Protein AF-K0S202-F1 (afdb_monomer)

Nearest PDB structures (foldseek):
  2a75-assembly1_A  TM=6.094E-01  e=2.751E-05  Trypanosoma rangeli
  1s0j-assembly1_A  TM=5.724E-01  e=2.078E-05  Trypanosoma cruzi
  2ags-assembly1_A  TM=6.234E-01  e=8.937E-05  Trypanosoma rangeli
  2q1f-assembly2_B  TM=4.056E-01  e=9.936E-02  Bacteroides thetaiotaomicron
  1o91-assembly1_C  TM=3.888E-01  e=1.244E-01  Mus musculus

Structure (mmCIF, N/CA/C/O backbone):
data_AF-K0S202-F1
#
_entry.id   AF-K0S202-F1
#
loop_
_atom_site.group_PDB
_atom_site.id
_atom_site.type_symbol
_atom_site.label_atom_id
_atom_site.label_alt_id
_atom_site.label_comp_id
_atom_site.label_asym_id
_atom_site.label_entity_id
_atom_site.label_seq_id
_atom_site.pdbx_PDB_ins_code
_atom_site.Cartn_x
_atom_site.Cartn_y
_atom_site.Cartn_z
_atom_site.occupancy
_atom_site.B_iso_or_equiv
_atom_site.auth_seq_id
_atom_site.auth_comp_id
_atom_site.auth_asym_id
_atom_site.auth_atom_id
_atom_site.pdbx_PDB_model_num
ATOM 1 N N . MET A 1 1 ? -16.024 3.178 17.375 1.00 80.62 1 MET A N 1
ATOM 2 C CA . MET A 1 1 ? -16.346 1.875 16.745 1.00 80.62 1 MET A CA 1
ATOM 3 C C . MET A 1 1 ? -17.267 2.085 15.534 1.00 80.62 1 MET A C 1
ATOM 5 O O . MET A 1 1 ? -17.733 3.195 15.341 1.00 80.62 1 MET A O 1
ATOM 9 N N . CYS A 1 2 ? -17.540 1.068 14.715 1.00 82.62 2 CYS A N 1
ATOM 10 C CA . CYS A 1 2 ? -18.736 0.980 13.866 1.00 82.62 2 CYS A CA 1
ATOM 11 C C . CYS A 1 2 ? -19.352 -0.416 13.989 1.00 82.62 2 CYS A C 1
ATOM 13 O O . CYS A 1 2 ? -18.610 -1.391 14.074 1.00 82.62 2 CYS A O 1
ATOM 15 N N . GLY A 1 3 ? -20.675 -0.532 13.922 1.00 85.38 3 GLY A N 1
ATOM 16 C CA . GLY A 1 3 ? -21.395 -1.805 13.970 1.00 85.38 3 GLY A CA 1
ATOM 17 C C . GLY A 1 3 ? -22.750 -1.723 13.271 1.00 85.38 3 GLY A C 1
ATOM 18 O O . GLY A 1 3 ? -23.323 -0.642 13.125 1.00 85.38 3 GLY A O 1
ATOM 19 N N . THR A 1 4 ? -23.269 -2.864 12.825 1.00 79.81 4 THR A N 1
ATOM 20 C CA . THR A 1 4 ? -24.602 -2.976 12.220 1.00 79.81 4 THR A CA 1
ATOM 21 C C . THR A 1 4 ? -25.351 -4.186 12.766 1.00 79.81 4 THR A C 1
ATOM 23 O O . THR A 1 4 ? -24.747 -5.124 13.280 1.00 79.81 4 THR A O 1
ATOM 26 N N . ASN A 1 5 ? -26.676 -4.162 12.648 1.00 73.44 5 ASN A N 1
ATOM 27 C CA . ASN A 1 5 ? -27.553 -5.308 12.889 1.00 73.44 5 ASN A CA 1
ATOM 28 C C . ASN A 1 5 ? -28.143 -5.905 11.601 1.00 73.44 5 ASN A C 1
ATOM 30 O O . ASN A 1 5 ? -28.965 -6.817 11.662 1.00 73.44 5 ASN A O 1
ATOM 34 N N . ALA A 1 6 ? -27.769 -5.377 10.434 1.00 77.44 6 ALA A N 1
ATOM 35 C CA . ALA A 1 6 ? -28.394 -5.702 9.158 1.00 77.44 6 ALA A CA 1
ATOM 36 C C . ALA A 1 6 ? -27.838 -6.996 8.527 1.00 77.44 6 ALA A C 1
ATOM 38 O O . ALA A 1 6 ? -27.426 -6.998 7.370 1.00 77.44 6 ALA A O 1
ATOM 39 N N . GLY A 1 7 ? -27.809 -8.090 9.298 1.00 68.56 7 GLY A N 1
ATOM 40 C CA . GLY A 1 7 ? -27.344 -9.406 8.835 1.00 68.56 7 GLY A CA 1
ATOM 41 C C . GLY A 1 7 ? -25.852 -9.454 8.490 1.00 68.56 7 GLY A C 1
ATOM 42 O O . GLY A 1 7 ? -25.462 -10.113 7.528 1.00 68.56 7 GLY A O 1
ATOM 43 N N . SER A 1 8 ? -25.028 -8.711 9.230 1.00 73.44 8 SER A N 1
ATOM 44 C CA . SER A 1 8 ? -23.580 -8.669 9.049 1.00 73.44 8 SER A CA 1
ATOM 45 C C . SER A 1 8 ? -22.881 -8.650 10.401 1.00 73.44 8 SER A C 1
ATOM 47 O O . SER A 1 8 ? -23.142 -7.784 11.236 1.00 73.44 8 SER A O 1
ATOM 49 N N . GLN A 1 9 ? -21.910 -9.549 10.560 1.00 78.06 9 GLN A N 1
ATOM 50 C CA . GLN A 1 9 ? -21.017 -9.603 11.717 1.00 78.06 9 GLN A CA 1
ATOM 51 C C . GLN A 1 9 ? -19.959 -8.484 11.705 1.00 78.06 9 GLN A C 1
ATOM 53 O O . GLN A 1 9 ? -19.091 -8.445 12.574 1.00 78.06 9 GLN A O 1
ATOM 58 N N . LEU A 1 10 ? -19.974 -7.574 10.721 1.00 77.56 10 LEU A N 1
ATOM 59 C CA . LEU A 1 10 ? -18.964 -6.528 10.594 1.00 77.56 10 LEU A CA 1
ATOM 60 C C . LEU A 1 10 ? -19.066 -5.513 11.743 1.00 77.56 10 LEU A C 1
ATOM 62 O O . LEU A 1 10 ? -19.970 -4.679 11.793 1.00 77.56 10 LEU A O 1
ATOM 66 N N . LYS A 1 11 ? -18.077 -5.548 12.638 1.00 84.44 11 LYS A N 1
ATOM 67 C CA . LYS A 1 11 ? -17.847 -4.543 13.683 1.00 84.44 11 LYS A CA 1
ATOM 68 C C . LYS A 1 11 ? -16.440 -3.983 13.481 1.00 84.44 11 LYS A C 1
ATOM 70 O O . LYS A 1 11 ? -15.480 -4.746 13.546 1.00 84.44 11 LYS A O 1
ATOM 75 N N . LEU A 1 12 ? -16.306 -2.690 13.182 1.00 77.88 12 LEU A N 1
ATOM 76 C CA . LEU A 1 12 ? -15.022 -2.043 12.889 1.00 77.88 12 LEU A CA 1
ATOM 77 C C . LEU A 1 12 ? -14.504 -1.268 14.104 1.00 77.88 12 LEU A C 1
ATOM 79 O O . LEU A 1 12 ? -15.156 -0.344 14.594 1.00 77.88 12 LEU A O 1
ATOM 83 N N . VAL A 1 13 ? -13.288 -1.579 14.541 1.00 79.50 13 VAL A N 1
ATOM 84 C CA . VAL A 1 13 ? -12.541 -0.784 15.524 1.00 79.50 13 VAL A CA 1
ATOM 85 C C . VAL A 1 13 ? -11.332 -0.200 14.810 1.00 79.50 13 VAL A C 1
ATOM 87 O O . VAL A 1 13 ? -10.496 -0.940 14.298 1.00 79.50 13 VAL A O 1
ATOM 90 N N . ASN A 1 14 ? -11.261 1.130 14.733 1.00 75.56 14 ASN A N 1
ATOM 91 C CA . ASN A 1 14 ? -10.172 1.874 14.088 1.00 75.56 14 ASN A CA 1
ATOM 92 C C . ASN A 1 14 ? -9.861 1.410 12.646 1.00 75.56 14 ASN A C 1
ATOM 94 O O . ASN A 1 14 ? -8.703 1.35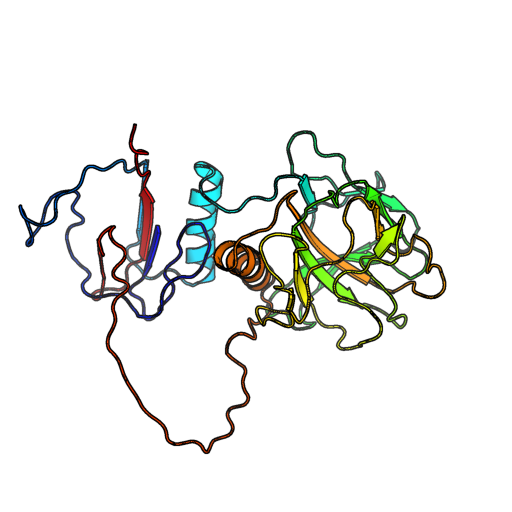2 12.235 1.00 75.56 14 ASN A O 1
ATOM 98 N N . GLY A 1 15 ? -10.912 1.080 11.883 1.00 73.19 15 GLY A N 1
ATOM 99 C CA . GLY A 1 15 ? -10.837 0.580 10.504 1.00 73.19 15 GLY A CA 1
ATOM 100 C C . GLY A 1 15 ? -10.639 -0.936 10.361 1.00 73.19 15 GLY A C 1
ATOM 101 O O . GLY A 1 15 ? -10.632 -1.425 9.238 1.00 73.19 15 GLY A O 1
ATOM 102 N N . VAL A 1 16 ? -10.501 -1.681 11.464 1.00 68.94 16 VAL A N 1
ATOM 103 C CA . VAL A 1 16 ? -10.218 -3.128 11.473 1.00 68.94 16 VAL A CA 1
ATOM 104 C C . VAL A 1 16 ? -11.458 -3.924 11.863 1.00 68.94 16 VAL A C 1
ATOM 106 O O . VAL A 1 16 ? -12.064 -3.625 12.893 1.00 68.94 16 VAL A O 1
ATOM 109 N N . SER A 1 17 ? -11.805 -4.971 11.108 1.00 80.94 17 SER A N 1
ATOM 110 C CA . SER A 1 17 ? -12.877 -5.888 11.513 1.00 80.94 17 SER A CA 1
ATOM 111 C C . SER A 1 17 ? -12.523 -6.670 12.787 1.00 80.94 17 SER A C 1
ATOM 113 O O . SER A 1 17 ? -11.452 -7.272 12.903 1.00 80.94 17 SER A O 1
ATOM 115 N N . LYS A 1 18 ? -13.439 -6.637 13.760 1.00 78.00 18 LYS A N 1
ATOM 116 C CA . LYS A 1 18 ? -13.364 -7.299 15.074 1.00 78.00 18 LYS A CA 1
ATOM 117 C C . LYS A 1 18 ? -14.592 -8.145 15.404 1.00 78.00 18 LYS A C 1
ATOM 119 O O . LYS A 1 18 ? -14.582 -8.837 16.416 1.00 78.00 18 LYS A O 1
ATOM 124 N N . GLY A 1 19 ? -15.649 -8.070 14.601 1.00 74.56 19 GLY A N 1
ATOM 125 C CA . GLY A 1 19 ? -16.893 -8.767 14.899 1.00 74.56 19 GLY A CA 1
ATOM 126 C C . GLY A 1 19 ? -16.856 -10.242 14.507 1.00 74.56 19 GLY A C 1
ATOM 127 O O . GLY A 1 19 ? -16.406 -10.602 13.422 1.00 74.56 19 GLY A O 1
ATOM 128 N N . THR A 1 20 ? -17.331 -11.078 15.425 1.00 75.62 20 THR A N 1
ATOM 129 C CA . THR A 1 20 ? -17.474 -12.541 15.304 1.00 75.62 20 THR A CA 1
ATOM 130 C C . THR A 1 20 ? -18.938 -12.992 15.358 1.00 75.62 20 THR A C 1
ATOM 132 O O . THR A 1 20 ? -19.235 -14.177 15.256 1.00 75.62 20 THR A O 1
ATOM 135 N N . GLU A 1 21 ? -19.844 -12.037 15.565 1.00 69.06 21 GLU A N 1
ATOM 136 C CA . GLU A 1 21 ? -21.274 -12.203 15.816 1.00 69.06 21 GLU A CA 1
ATOM 137 C C . GLU A 1 21 ? -22.010 -10.967 15.282 1.00 69.06 21 GLU A C 1
ATOM 139 O O . GLU A 1 21 ? -21.414 -9.885 15.193 1.00 69.06 21 GLU A O 1
ATOM 144 N N . ASP A 1 22 ? -23.305 -11.105 14.994 1.00 70.44 22 ASP A N 1
ATOM 145 C CA . ASP A 1 22 ? -24.203 -9.997 14.637 1.00 70.44 22 ASP A CA 1
ATOM 146 C C . ASP A 1 22 ? -24.439 -9.045 15.844 1.00 70.44 22 ASP A C 1
ATOM 148 O O . ASP A 1 22 ? -23.777 -9.138 16.883 1.00 70.44 22 ASP A O 1
ATOM 152 N N . GLY A 1 23 ? -25.366 -8.087 15.746 1.00 66.75 23 GLY A N 1
ATOM 153 C CA . GLY A 1 23 ? -25.861 -7.336 16.920 1.00 66.75 23 GLY A CA 1
ATOM 154 C C . GLY A 1 23 ? -27.012 -8.043 17.702 1.00 66.75 23 GLY A C 1
ATOM 155 O O . GLY A 1 23 ? -27.486 -9.086 17.270 1.00 66.75 23 GLY A O 1
ATOM 156 N N . GLY A 1 24 ? -27.482 -7.449 18.828 1.00 64.94 24 GLY A N 1
ATOM 157 C CA . GLY A 1 24 ? -28.507 -7.906 19.813 1.00 64.94 24 GLY A CA 1
ATOM 158 C C . GLY A 1 24 ? -29.930 -7.252 19.860 1.00 64.94 24 GLY A C 1
ATOM 159 O O . GLY A 1 24 ? -30.879 -7.962 19.566 1.00 64.94 24 GLY A O 1
ATOM 160 N N . GLN A 1 25 ? -30.162 -5.963 20.226 1.00 71.06 25 GLN A N 1
ATOM 161 C CA . GLN A 1 25 ? -31.495 -5.276 20.133 1.00 71.06 25 GLN A CA 1
ATOM 162 C C . GLN A 1 25 ? -31.475 -3.786 19.647 1.00 71.06 25 GLN A C 1
ATOM 164 O O . GLN A 1 25 ? -30.770 -2.947 20.192 1.00 71.06 25 GLN A O 1
ATOM 169 N N . GLY A 1 26 ? -32.235 -3.455 18.586 1.00 66.50 26 GLY A N 1
ATOM 170 C CA . GLY A 1 26 ? -32.338 -2.152 17.895 1.00 66.50 26 GLY A CA 1
ATOM 171 C C . GLY A 1 26 ? -33.768 -1.581 17.911 1.00 66.50 26 GLY A C 1
ATOM 172 O O . GLY A 1 26 ? -34.689 -2.241 18.384 1.00 66.50 26 GLY A O 1
ATOM 173 N N . GLY A 1 27 ? -33.973 -0.347 17.428 1.00 70.19 27 GLY A N 1
ATOM 174 C CA . GLY A 1 27 ? -35.206 0.409 17.730 1.00 70.19 27 GLY A CA 1
ATOM 175 C C . GLY A 1 27 ? -35.254 0.899 19.187 1.00 70.19 27 GLY A C 1
ATOM 176 O O . GLY A 1 27 ? -36.323 1.043 19.774 1.00 70.19 27 GLY A O 1
ATOM 177 N N . VAL A 1 28 ? -34.072 1.109 19.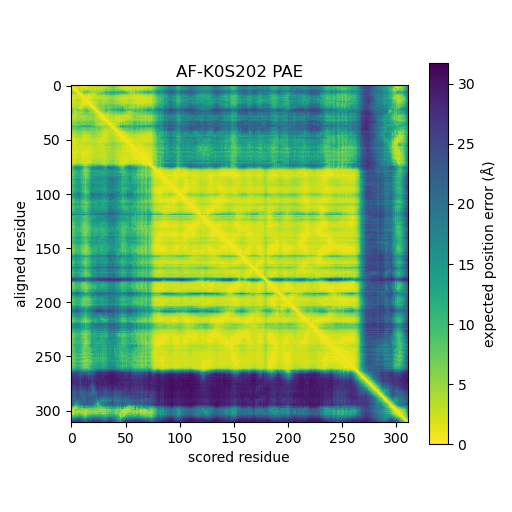771 1.00 73.00 28 VAL A N 1
ATOM 178 C CA . VAL A 1 28 ? -33.833 1.493 21.166 1.00 73.00 28 VAL A CA 1
ATOM 179 C C . VAL A 1 28 ? -33.315 2.929 21.248 1.00 73.00 28 VAL A C 1
ATOM 181 O O . VAL A 1 28 ? -32.770 3.461 20.281 1.00 73.00 28 VAL A O 1
ATOM 184 N N . THR A 1 29 ? -33.448 3.558 22.414 1.00 79.56 29 THR A N 1
ATOM 185 C CA . THR A 1 29 ? -32.804 4.848 22.695 1.00 79.56 29 THR A CA 1
ATOM 186 C C . THR A 1 29 ? -31.311 4.641 22.943 1.00 79.56 29 THR A C 1
ATOM 188 O O . THR A 1 29 ? -30.942 3.832 23.794 1.00 79.56 29 THR A O 1
ATOM 191 N N . LEU A 1 30 ? -30.460 5.397 22.245 1.00 80.31 30 LEU A N 1
ATOM 192 C CA . LEU A 1 30 ? -29.033 5.489 22.559 1.00 80.31 30 LEU A CA 1
ATOM 193 C C . LEU A 1 30 ? -28.844 6.261 23.874 1.00 80.31 30 LEU A C 1
ATOM 195 O O . LEU A 1 30 ? -29.355 7.373 24.018 1.00 80.31 30 LEU A O 1
ATOM 199 N N . TRP A 1 31 ? -28.090 5.689 24.810 1.00 79.62 31 TRP A N 1
ATOM 200 C CA . TRP A 1 31 ? -27.772 6.296 26.103 1.00 79.62 31 TRP A CA 1
ATOM 201 C C . TRP A 1 31 ? -26.265 6.314 26.328 1.00 79.62 31 TRP A C 1
ATOM 203 O O . TRP A 1 31 ? -25.580 5.380 25.943 1.00 79.62 31 TRP A O 1
ATOM 213 N N . VAL A 1 32 ? -25.771 7.325 27.041 1.00 80.06 32 VAL A N 1
ATOM 214 C CA . VAL A 1 32 ? -24.434 7.315 27.653 1.00 80.06 32 VAL A CA 1
ATOM 215 C C . VAL A 1 32 ? -24.642 7.438 29.162 1.00 80.06 32 VAL A C 1
ATOM 217 O O . VAL A 1 32 ? -25.386 8.318 29.599 1.00 80.06 32 VAL A O 1
ATOM 220 N N . ASN A 1 33 ? -24.071 6.526 29.960 1.00 79.06 33 ASN A N 1
ATOM 221 C CA . ASN A 1 33 ? -24.319 6.411 31.412 1.00 79.06 33 ASN A CA 1
ATOM 222 C C . ASN A 1 33 ? -25.816 6.364 31.823 1.00 79.06 33 ASN A C 1
ATOM 224 O O . ASN A 1 33 ? -26.203 6.821 32.907 1.00 79.06 33 ASN A O 1
ATOM 228 N N . GLY A 1 34 ? -26.661 5.790 30.958 1.00 79.62 34 GLY A N 1
ATOM 229 C CA . GLY A 1 34 ? -28.111 5.646 31.129 1.00 79.62 34 GLY A CA 1
ATOM 230 C C . GLY A 1 34 ? -28.615 4.249 30.741 1.00 79.62 34 GLY A C 1
ATOM 231 O O . GLY A 1 34 ? -27.839 3.401 30.316 1.00 79.62 34 GLY A O 1
ATOM 232 N N . GLY A 1 35 ? -29.922 4.009 30.864 1.00 82.62 35 GLY A N 1
ATOM 233 C CA . GLY A 1 35 ? -30.555 2.743 30.466 1.00 82.62 35 GLY A CA 1
ATOM 234 C C . GLY A 1 35 ? -30.757 1.724 31.597 1.00 82.62 35 GLY A C 1
ATOM 235 O O . GLY A 1 35 ? -30.608 2.033 32.779 1.00 82.62 35 GLY A O 1
ATOM 236 N N . ASN A 1 36 ? -31.149 0.503 31.218 1.00 80.88 36 ASN A N 1
ATOM 237 C CA . ASN A 1 36 ? -31.734 -0.503 32.122 1.00 80.88 36 ASN A CA 1
ATOM 238 C C . ASN A 1 36 ? -30.758 -1.111 33.143 1.00 80.88 36 ASN A C 1
ATOM 240 O O . ASN A 1 36 ? -31.200 -1.679 34.136 1.00 80.88 36 ASN A O 1
ATOM 244 N N . HIS A 1 37 ? -29.453 -0.986 32.908 1.00 79.62 37 HIS A N 1
ATOM 245 C CA . HIS A 1 37 ? -28.397 -1.584 33.730 1.00 79.62 37 HIS A CA 1
ATOM 246 C C . HIS A 1 37 ? -27.792 -0.596 34.746 1.00 79.62 37 HIS A C 1
ATOM 248 O O . HIS A 1 37 ? -26.821 -0.879 35.453 1.00 79.62 37 HIS A O 1
ATOM 254 N N . MET A 1 38 ? -28.376 0.599 34.845 1.00 78.69 38 MET A N 1
ATOM 255 C CA . MET A 1 38 ? -27.928 1.634 35.767 1.00 78.69 38 MET A CA 1
ATOM 256 C C . MET A 1 38 ? -28.369 1.343 37.211 1.00 78.69 38 MET A C 1
ATOM 258 O O . MET A 1 38 ? -29.496 0.899 37.431 1.00 78.69 38 MET A O 1
ATOM 262 N N . PRO A 1 39 ? -27.530 1.647 38.221 1.00 79.06 39 PRO A N 1
ATOM 263 C CA . PRO A 1 39 ? -26.257 2.370 38.128 1.00 79.06 39 PRO A CA 1
ATOM 264 C C . PRO A 1 39 ? -25.011 1.477 37.946 1.00 79.06 39 PRO A C 1
ATOM 266 O O . PRO A 1 39 ? -23.906 2.001 38.045 1.00 79.06 39 PRO A O 1
ATOM 269 N N . GLY A 1 40 ? -25.163 0.163 37.737 1.00 82.38 40 GLY A N 1
ATOM 270 C CA . GLY A 1 40 ? -24.059 -0.805 37.807 1.00 82.38 40 GLY A CA 1
ATOM 271 C C . GLY A 1 40 ? -23.012 -0.698 36.693 1.00 82.38 40 GLY A C 1
ATOM 272 O O . GLY A 1 40 ? -21.855 -1.031 36.925 1.00 82.38 40 GLY A O 1
ATOM 273 N N . GLU A 1 41 ? -23.400 -0.201 35.518 1.00 80.62 41 GLU A N 1
ATOM 274 C CA . GLU A 1 41 ? -22.571 -0.185 34.299 1.00 80.62 41 GLU A CA 1
ATOM 275 C C . GLU A 1 41 ? -22.168 1.244 33.874 1.00 80.62 41 GLU A C 1
ATOM 277 O O . GLU A 1 41 ? -22.210 1.600 32.700 1.00 80.62 41 GLU A O 1
ATOM 282 N N . ARG A 1 42 ? -21.820 2.110 34.836 1.00 79.06 42 ARG A N 1
ATOM 283 C CA . ARG A 1 42 ? -21.310 3.465 34.546 1.00 79.06 42 ARG A CA 1
ATOM 284 C C . ARG A 1 42 ? -19.803 3.475 34.318 1.00 79.06 42 ARG A C 1
ATOM 286 O O . ARG A 1 42 ? -19.068 2.815 35.048 1.00 79.06 42 ARG A O 1
ATOM 293 N N . SER A 1 43 ? -19.353 4.325 33.400 1.00 74.88 43 SER A N 1
ATOM 294 C CA . SER A 1 43 ? -17.940 4.647 33.184 1.00 74.88 43 SER A CA 1
ATOM 295 C C . SER A 1 43 ? -17.719 6.156 33.086 1.00 74.88 43 SER A C 1
ATOM 297 O O . SER A 1 43 ? -18.646 6.924 32.820 1.00 74.88 43 SER A O 1
ATOM 299 N N . ASP A 1 44 ? -16.479 6.598 33.262 1.00 82.38 44 ASP A N 1
ATOM 300 C CA . ASP A 1 44 ? -16.056 7.885 32.714 1.00 82.38 44 ASP A CA 1
ATOM 301 C C . ASP A 1 44 ? -15.989 7.760 31.179 1.00 82.38 44 ASP A C 1
ATOM 303 O O . ASP A 1 44 ? -15.662 6.691 30.654 1.00 82.38 44 ASP A O 1
ATOM 307 N N . PHE A 1 45 ? -16.357 8.814 30.444 1.00 77.31 45 PHE A N 1
ATOM 308 C CA . PHE A 1 45 ? -16.493 8.756 28.984 1.00 77.31 45 PHE A CA 1
ATOM 309 C C . PHE A 1 45 ? -16.063 10.054 28.295 1.00 77.31 45 PHE A C 1
ATOM 311 O O . PHE A 1 45 ? -16.301 11.155 28.793 1.00 77.31 45 PHE A O 1
ATOM 318 N N . ALA A 1 46 ? -15.507 9.918 27.090 1.00 75.00 46 ALA A N 1
ATOM 319 C CA . ALA A 1 46 ? -15.222 11.022 26.181 1.00 75.00 46 ALA A CA 1
ATOM 320 C C . ALA A 1 46 ? -15.622 10.625 24.750 1.00 75.00 46 ALA A C 1
ATOM 322 O O . ALA A 1 46 ? -14.875 9.946 24.045 1.00 75.00 46 ALA A O 1
ATOM 323 N N . VAL A 1 47 ? -16.817 11.051 24.331 1.00 79.06 47 VAL A N 1
ATOM 324 C CA . VAL A 1 47 ? -17.382 10.779 22.998 1.00 79.06 47 VAL A CA 1
ATOM 325 C C . VAL A 1 47 ? -17.142 11.986 22.094 1.00 79.06 47 VAL A C 1
ATOM 327 O O . VAL A 1 47 ? -17.552 13.099 22.419 1.00 79.06 47 VAL A O 1
ATOM 330 N N . ALA A 1 48 ? -16.481 11.772 20.956 1.00 81.25 48 ALA A N 1
ATOM 331 C CA . ALA A 1 48 ? -16.089 12.846 20.041 1.00 81.25 48 ALA A CA 1
ATOM 332 C C . ALA A 1 48 ? -17.091 13.069 18.898 1.00 81.25 48 ALA A C 1
ATOM 334 O O . ALA A 1 48 ? -17.339 14.203 18.490 1.00 81.25 48 ALA A O 1
ATOM 335 N N . GLU A 1 49 ? -17.660 11.987 18.370 1.00 83.56 49 GLU A N 1
ATOM 336 C CA . GLU A 1 49 ? -18.652 12.009 17.297 1.00 83.56 49 GLU A CA 1
ATOM 337 C C . GLU A 1 49 ? -19.456 10.711 17.308 1.00 83.56 49 GLU A C 1
ATOM 339 O O . GLU A 1 49 ? -18.907 9.647 17.588 1.00 83.56 49 GLU A O 1
ATOM 344 N N . VAL A 1 50 ? -20.742 10.817 16.971 1.00 85.12 50 VAL A N 1
ATOM 345 C CA . VAL A 1 50 ? -21.675 9.701 16.796 1.00 85.12 50 VAL A CA 1
ATOM 346 C C . VAL A 1 50 ? -22.411 9.897 15.474 1.00 85.12 50 VAL A C 1
ATOM 348 O O . VAL A 1 50 ? -22.913 10.983 15.186 1.00 85.12 50 VAL A O 1
ATOM 351 N N . MET A 1 51 ? -22.491 8.835 14.679 1.00 85.00 51 MET A N 1
ATOM 352 C CA . MET A 1 51 ? -23.194 8.772 13.403 1.00 85.00 51 MET A CA 1
ATOM 353 C C . MET A 1 51 ? -24.158 7.582 13.434 1.00 85.00 51 MET A C 1
ATOM 355 O O . MET A 1 51 ? -23.759 6.463 13.758 1.00 85.00 51 MET A O 1
ATOM 359 N N . VAL A 1 52 ? -25.425 7.817 13.093 1.00 86.06 52 VAL A N 1
ATOM 360 C CA . VAL A 1 52 ? -26.485 6.798 13.118 1.00 86.06 52 VAL A CA 1
ATOM 361 C C . VAL A 1 52 ? -27.218 6.803 11.784 1.00 86.06 52 VAL A C 1
ATOM 363 O O . VAL A 1 52 ? -27.525 7.869 11.252 1.00 86.06 52 VAL A O 1
ATOM 366 N N . TRP A 1 53 ? -27.519 5.615 11.267 1.00 85.25 53 TRP A N 1
ATOM 367 C CA . TRP A 1 53 ? -28.305 5.413 10.054 1.00 85.25 53 TRP A CA 1
ATOM 368 C C . TRP A 1 53 ? -29.567 4.608 10.366 1.00 85.25 53 TRP A C 1
ATOM 370 O O . TRP A 1 53 ? -29.521 3.607 11.082 1.00 85.25 53 TRP A O 1
ATOM 380 N N . ASP A 1 54 ? -30.682 5.020 9.767 1.00 82.94 54 ASP A N 1
ATOM 381 C CA . ASP A 1 54 ? -32.01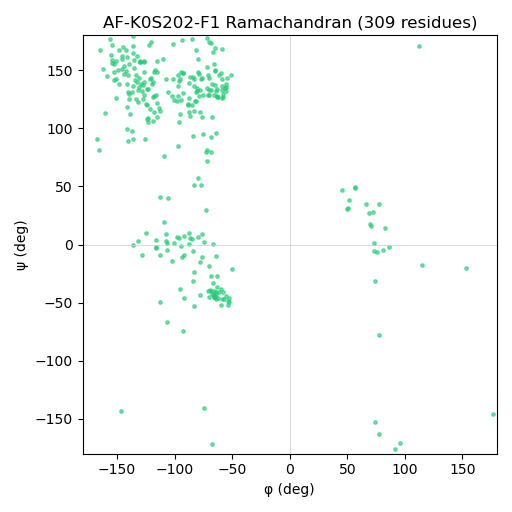2 4.392 9.826 1.00 82.94 54 ASP A CA 1
ATOM 382 C C . ASP A 1 54 ? -32.143 3.134 8.945 1.00 82.94 54 ASP A C 1
ATOM 384 O O . ASP A 1 54 ? -33.234 2.595 8.757 1.00 82.94 54 ASP A O 1
ATOM 388 N N . ARG A 1 55 ? -31.013 2.666 8.407 1.00 84.69 55 ARG A N 1
ATOM 389 C CA . ARG A 1 55 ? -30.865 1.437 7.632 1.00 84.69 55 ARG A CA 1
ATOM 390 C C . ARG A 1 55 ? -29.548 0.743 7.958 1.00 84.69 55 ARG A C 1
ATOM 392 O O . ARG A 1 55 ? -28.616 1.349 8.490 1.00 84.69 55 ARG A O 1
ATOM 399 N N . GLY A 1 56 ? -29.432 -0.503 7.513 1.00 82.00 56 GLY A N 1
ATOM 400 C CA . GLY A 1 56 ? -28.142 -1.162 7.361 1.00 82.00 56 GLY A CA 1
ATOM 401 C C . GLY A 1 56 ? -27.272 -0.469 6.310 1.00 82.00 56 GLY A C 1
ATOM 402 O O . GLY A 1 56 ? -27.723 -0.193 5.193 1.00 82.00 56 GLY A O 1
ATOM 403 N N . LEU A 1 57 ? -26.019 -0.210 6.668 1.00 84.25 57 LEU A N 1
ATOM 404 C CA . LEU A 1 57 ? -24.945 0.061 5.717 1.00 84.25 57 LEU A CA 1
ATOM 405 C C . LEU A 1 57 ? -24.369 -1.260 5.192 1.00 84.25 57 LEU A C 1
ATOM 407 O O . LEU A 1 57 ? -24.204 -2.220 5.942 1.00 84.25 57 LEU A O 1
ATOM 411 N N . THR A 1 58 ? -24.022 -1.283 3.909 1.00 84.88 58 THR A N 1
ATOM 412 C CA . THR A 1 58 ? -23.193 -2.342 3.310 1.00 84.88 58 THR A CA 1
ATOM 413 C C . THR A 1 58 ? -21.769 -2.313 3.876 1.00 84.88 58 THR A C 1
ATOM 415 O O . THR A 1 58 ? -21.352 -1.316 4.467 1.00 84.88 58 THR A O 1
ATOM 418 N N . SER A 1 59 ? -20.982 -3.375 3.666 1.00 80.19 59 SER A N 1
ATOM 419 C CA . SER A 1 59 ? -19.579 -3.414 4.105 1.00 80.19 59 SER A CA 1
ATOM 420 C C . SER A 1 59 ? -18.776 -2.209 3.598 1.00 80.19 59 SER A C 1
ATOM 422 O O . SER A 1 59 ? -18.144 -1.530 4.403 1.00 80.19 59 SER A O 1
ATOM 424 N N . ASP A 1 60 ? -18.855 -1.884 2.303 1.00 77.94 60 ASP A N 1
ATOM 425 C CA . ASP A 1 60 ? -18.166 -0.733 1.696 1.00 77.94 60 ASP A CA 1
ATOM 426 C C . ASP A 1 60 ? -18.579 0.605 2.332 1.00 77.94 60 ASP A C 1
ATOM 428 O O . ASP A 1 60 ? -17.737 1.471 2.588 1.00 77.94 60 ASP A O 1
ATOM 432 N N . GLU A 1 61 ? -19.858 0.770 2.668 1.00 85.69 61 GLU A N 1
ATOM 433 C CA . GLU A 1 61 ? -20.352 1.947 3.388 1.00 85.69 61 GLU A CA 1
ATOM 434 C C . GLU A 1 61 ? -19.860 1.988 4.846 1.00 85.69 61 GLU A C 1
ATOM 436 O O . GLU A 1 61 ? -19.477 3.054 5.331 1.00 85.69 61 GLU A O 1
ATOM 441 N N . MET A 1 62 ? -19.794 0.844 5.536 1.00 85.00 62 MET A N 1
ATOM 442 C CA . MET A 1 62 ? -19.256 0.751 6.900 1.00 85.00 62 MET A CA 1
ATOM 443 C C . MET A 1 62 ? -17.759 1.062 6.959 1.00 85.00 62 MET A C 1
ATOM 445 O O . MET A 1 62 ? -17.335 1.846 7.810 1.00 85.00 62 MET A O 1
ATOM 449 N N . TYR A 1 63 ? -16.954 0.508 6.046 1.00 80.69 63 TYR A N 1
ATOM 450 C CA . TYR A 1 63 ? -15.541 0.876 5.934 1.00 80.69 63 TYR A CA 1
ATOM 451 C C . TYR A 1 63 ? -15.387 2.350 5.557 1.00 80.69 63 TYR A C 1
ATOM 453 O O . TYR A 1 63 ? -14.499 3.012 6.087 1.00 80.69 63 TYR A O 1
ATOM 461 N N . SER A 1 64 ? -16.256 2.905 4.706 1.00 77.31 64 SER A N 1
ATOM 462 C CA . SER A 1 64 ? -16.234 4.337 4.373 1.00 77.31 64 SER A CA 1
ATOM 463 C C . SER A 1 64 ? -16.495 5.221 5.599 1.00 77.31 64 SER A C 1
ATOM 465 O O . SER A 1 64 ? -15.735 6.160 5.843 1.00 77.31 64 SER A O 1
ATOM 467 N N . ALA A 1 65 ? -17.500 4.889 6.416 1.00 82.56 65 ALA A N 1
ATOM 468 C CA . ALA A 1 65 ? -17.802 5.591 7.664 1.00 82.56 65 ALA A CA 1
ATOM 469 C C . ALA A 1 65 ? -16.675 5.445 8.707 1.00 82.56 65 ALA A C 1
ATOM 471 O O . ALA A 1 65 ? -16.230 6.437 9.288 1.00 82.56 65 ALA A O 1
ATOM 472 N N . SER A 1 66 ? -16.139 4.234 8.894 1.00 81.69 66 SER A N 1
ATOM 473 C CA . SER A 1 66 ? -15.030 3.995 9.826 1.00 81.69 66 SER A CA 1
ATOM 474 C C . SER A 1 66 ? -13.753 4.725 9.396 1.00 81.69 66 SER A C 1
ATOM 476 O O . SER A 1 66 ? -13.111 5.380 10.215 1.00 81.69 66 SER A O 1
ATOM 478 N N . ASN A 1 67 ? -13.421 4.703 8.100 1.00 73.75 67 ASN A N 1
ATOM 479 C CA . ASN A 1 67 ? -12.267 5.412 7.545 1.00 73.75 67 ASN A CA 1
ATOM 480 C C . ASN A 1 67 ? -12.417 6.940 7.625 1.00 73.75 67 ASN A C 1
ATOM 482 O O . ASN A 1 67 ? -11.417 7.631 7.825 1.00 73.75 67 ASN A O 1
ATOM 486 N N . TYR A 1 68 ? -13.638 7.482 7.504 1.00 80.69 68 TYR A N 1
ATOM 487 C CA . TYR A 1 68 ? -13.906 8.903 7.749 1.00 80.69 68 TYR A CA 1
ATOM 488 C C . TYR A 1 68 ? -13.530 9.292 9.184 1.00 80.69 68 TYR A C 1
ATOM 490 O O . TYR A 1 68 ? -12.736 10.214 9.374 1.00 80.69 68 TYR A O 1
ATOM 498 N N . LEU A 1 69 ? -14.028 8.550 10.177 1.00 80.00 69 LEU A N 1
ATOM 499 C CA . LEU A 1 69 ? -13.759 8.801 11.595 1.00 80.00 69 LEU A CA 1
ATOM 500 C C . LEU A 1 69 ? -12.273 8.612 11.947 1.00 80.00 69 LEU A C 1
ATOM 502 O O . LEU A 1 69 ? -11.659 9.501 12.539 1.00 80.00 69 LEU A O 1
ATOM 506 N N . VAL A 1 70 ? -11.658 7.515 11.489 1.00 75.62 70 VAL A N 1
ATOM 507 C CA . VAL A 1 70 ? -10.210 7.257 11.610 1.00 75.62 70 VAL A CA 1
ATOM 508 C C . VAL A 1 70 ? -9.383 8.423 11.073 1.00 75.62 70 VAL A C 1
ATOM 510 O O . VAL A 1 70 ? -8.444 8.865 11.733 1.00 75.62 70 VAL A O 1
ATOM 513 N N . LYS A 1 71 ? -9.732 8.945 9.891 1.00 67.56 71 LYS A N 1
ATOM 514 C CA . LYS A 1 71 ? -9.022 10.067 9.267 1.00 67.56 71 LYS A CA 1
ATOM 515 C C . LYS A 1 71 ? -9.261 11.387 10.004 1.00 67.56 71 LYS A C 1
ATOM 517 O O . LYS A 1 71 ? -8.334 12.181 10.120 1.00 67.56 71 LYS A O 1
ATOM 522 N N . LYS A 1 72 ? -10.490 11.638 10.463 1.00 77.50 72 LYS A N 1
ATOM 523 C CA . LYS A 1 72 ? -10.900 12.894 11.108 1.00 77.50 72 LYS A CA 1
ATOM 524 C C . LYS A 1 72 ? -10.242 13.096 12.471 1.00 77.50 72 LYS A C 1
ATOM 526 O O . LYS A 1 72 ? -9.831 14.211 12.771 1.00 77.50 72 LYS A O 1
ATOM 531 N N . PHE A 1 73 ? -10.115 12.026 13.256 1.00 78.50 73 PHE A N 1
ATOM 532 C CA . PHE A 1 73 ? -9.566 12.079 14.615 1.00 78.50 73 PHE A CA 1
ATOM 533 C C . PHE A 1 73 ? -8.150 11.500 14.747 1.00 78.50 73 PHE A C 1
ATOM 535 O O . PHE A 1 73 ? -7.565 11.569 15.821 1.00 78.50 73 PHE A O 1
ATOM 542 N N . GLY A 1 74 ? -7.582 10.926 13.679 1.00 69.69 74 GLY A N 1
ATOM 543 C CA . GLY A 1 74 ? -6.235 10.340 13.699 1.00 69.69 74 GLY A CA 1
ATOM 544 C C . GLY A 1 74 ? -6.120 9.037 14.502 1.00 69.69 74 GLY A C 1
ATOM 545 O O . GLY A 1 74 ? -5.014 8.622 14.831 1.00 69.69 74 GLY A O 1
ATOM 546 N N . VAL A 1 75 ? -7.245 8.385 14.815 1.00 67.12 75 VAL A N 1
ATOM 547 C CA . VAL A 1 75 ? -7.337 7.246 15.756 1.00 67.12 75 VAL A CA 1
ATOM 548 C C . VAL A 1 75 ? -7.087 5.866 15.133 1.00 67.12 75 VAL A C 1
ATOM 550 O O . VAL A 1 75 ? -7.268 4.848 15.795 1.00 67.12 75 VAL A O 1
ATOM 553 N N . GLY A 1 76 ? -6.700 5.793 13.858 1.00 64.06 76 GLY A N 1
ATOM 554 C CA . GLY A 1 76 ? -6.459 4.523 13.166 1.00 64.06 76 GLY A CA 1
ATOM 555 C C . GLY A 1 76 ? -5.060 4.382 12.590 1.00 64.06 76 GLY A C 1
ATOM 556 O O . GLY A 1 76 ? -4.266 5.321 12.563 1.00 64.06 76 GLY A O 1
ATOM 557 N N . LEU A 1 77 ? -4.770 3.173 12.116 1.00 75.44 77 LEU A N 1
ATOM 558 C CA . LEU A 1 77 ? -3.448 2.766 11.660 1.00 75.44 77 LEU A CA 1
ATOM 559 C C . LEU A 1 77 ? -3.037 3.489 10.367 1.00 75.44 77 LEU A C 1
ATOM 561 O O . LEU A 1 77 ? -3.313 3.034 9.259 1.00 75.44 77 LEU A O 1
ATOM 565 N N . GLN A 1 78 ? -2.338 4.611 10.518 1.00 82.44 78 GLN A N 1
ATOM 566 C CA . GLN A 1 78 ? -1.708 5.334 9.416 1.00 82.44 78 GLN A CA 1
ATOM 567 C C . GLN A 1 78 ? -0.227 4.941 9.293 1.00 82.44 78 GLN A C 1
ATOM 569 O O . GLN A 1 78 ? 0.438 4.778 10.322 1.00 82.44 78 GLN A O 1
ATOM 574 N N . PRO A 1 79 ? 0.318 4.787 8.072 1.00 91.94 79 PRO A N 1
ATOM 575 C CA . PRO A 1 79 ? 1.761 4.730 7.855 1.00 91.94 79 PRO A CA 1
ATOM 576 C C . PRO A 1 79 ? 2.412 6.044 8.296 1.00 91.94 79 PRO A C 1
ATOM 578 O O . PRO A 1 79 ? 1.821 7.112 8.159 1.00 91.94 79 PRO A O 1
ATOM 581 N N . ASN A 1 80 ? 3.633 5.971 8.825 1.00 92.12 80 ASN A N 1
ATOM 582 C CA . ASN A 1 80 ? 4.397 7.137 9.286 1.00 92.12 80 ASN A CA 1
ATOM 583 C C . ASN A 1 80 ? 5.699 7.372 8.501 1.00 92.12 80 ASN A C 1
ATOM 585 O O . ASN A 1 80 ? 6.378 8.364 8.749 1.00 92.12 80 ASN A O 1
ATOM 589 N N . VAL A 1 81 ? 6.036 6.504 7.537 1.00 96.94 81 VAL A N 1
ATOM 590 C CA . VAL A 1 81 ? 7.220 6.670 6.673 1.00 96.94 81 VAL A CA 1
ATOM 591 C C . VAL A 1 81 ? 6.835 6.945 5.226 1.00 96.94 81 VAL A C 1
ATOM 593 O O . VAL A 1 81 ? 7.354 7.880 4.612 1.00 96.94 81 VAL A O 1
ATOM 596 N N . ALA A 1 82 ? 5.940 6.131 4.661 1.00 97.88 82 ALA A N 1
ATOM 597 C CA . ALA A 1 82 ? 5.515 6.320 3.282 1.00 97.88 82 ALA A CA 1
ATOM 598 C C . ALA A 1 82 ? 4.091 5.847 2.998 1.00 97.88 82 ALA A C 1
ATOM 600 O O . ALA A 1 82 ? 3.670 4.796 3.482 1.00 97.88 82 ALA A O 1
ATOM 601 N N . TRP A 1 83 ? 3.389 6.593 2.145 1.00 97.62 83 TRP A N 1
ATOM 602 C CA . TRP A 1 83 ? 2.123 6.176 1.548 1.00 97.62 83 TRP A CA 1
ATOM 603 C C . TRP A 1 83 ? 2.049 6.624 0.088 1.00 97.62 83 TRP A C 1
ATOM 605 O O . TRP A 1 83 ? 1.747 7.781 -0.211 1.00 97.62 83 TRP A O 1
ATOM 615 N N . PHE A 1 84 ? 2.338 5.698 -0.822 1.00 98.31 84 PHE A N 1
ATOM 616 C CA . PHE A 1 84 ? 2.244 5.897 -2.266 1.00 98.31 84 PHE A CA 1
ATOM 617 C C . PHE A 1 84 ? 0.896 5.356 -2.727 1.00 98.31 84 PHE A C 1
ATOM 619 O O . PHE A 1 84 ? 0.678 4.145 -2.719 1.00 98.31 84 PHE A O 1
ATOM 626 N N . ARG A 1 85 ? -0.037 6.263 -3.029 1.00 96.94 85 ARG A N 1
ATOM 627 C CA . ARG A 1 85 ? -1.458 5.942 -3.205 1.00 96.94 85 ARG A CA 1
ATOM 628 C C . ARG A 1 85 ? -1.827 5.645 -4.656 1.00 96.94 85 ARG A C 1
ATOM 630 O O . ARG A 1 85 ? -1.289 6.250 -5.582 1.00 96.94 85 ARG A O 1
ATOM 637 N N . SER A 1 86 ? -2.797 4.752 -4.827 1.00 97.50 86 SER A N 1
ATOM 638 C CA . SER A 1 86 ? -3.428 4.455 -6.120 1.00 97.50 86 SER A CA 1
ATOM 639 C C . SER A 1 86 ? -4.000 5.722 -6.767 1.00 97.50 86 SER A C 1
ATOM 641 O O . SER A 1 86 ? -4.616 6.542 -6.082 1.00 97.50 86 SER A O 1
ATOM 643 N N . GLY A 1 87 ? -3.758 5.886 -8.074 1.00 95.69 87 GLY A N 1
ATOM 644 C CA . GLY A 1 87 ? -4.252 7.006 -8.884 1.00 95.69 87 GLY A CA 1
ATOM 645 C C . GLY A 1 87 ? -3.624 8.372 -8.577 1.00 95.69 87 GLY A C 1
ATOM 646 O O . GLY A 1 87 ? -4.214 9.394 -8.912 1.00 95.69 87 GLY A O 1
ATOM 647 N N . THR A 1 88 ? -2.471 8.432 -7.891 1.00 96.88 88 THR A N 1
ATOM 648 C CA . THR A 1 88 ? -1.810 9.715 -7.558 1.00 96.88 88 THR A CA 1
ATOM 649 C C . THR A 1 88 ? -0.435 9.905 -8.196 1.00 96.88 88 THR A C 1
ATOM 651 O O . THR A 1 88 ? 0.252 10.865 -7.864 1.00 96.88 88 THR A O 1
ATOM 654 N N . PHE A 1 89 ? 0.015 8.980 -9.041 1.00 95.44 89 PHE A N 1
ATOM 655 C CA . PHE A 1 89 ? 1.299 9.059 -9.741 1.00 95.44 89 PHE A CA 1
ATOM 656 C C . PHE A 1 89 ? 1.224 10.047 -10.917 1.00 95.44 89 PHE A C 1
ATOM 658 O O . PHE A 1 89 ? 0.217 10.137 -11.610 1.00 95.44 89 PHE A O 1
ATOM 665 N N . ASP A 1 90 ? 2.309 10.778 -11.158 1.00 96.69 90 ASP A N 1
ATOM 666 C CA . ASP A 1 90 ? 2.416 11.784 -12.212 1.00 96.69 90 ASP A CA 1
ATOM 667 C C . ASP A 1 90 ? 3.468 11.348 -13.240 1.00 96.69 90 ASP A C 1
ATOM 669 O O . ASP A 1 90 ? 4.679 11.343 -12.991 1.00 96.69 90 ASP A O 1
ATOM 673 N N . LEU A 1 91 ? 2.990 10.979 -14.429 1.00 97.12 91 LEU A N 1
ATOM 674 C CA . LEU A 1 91 ? 3.822 10.536 -15.547 1.00 97.12 91 LEU A CA 1
ATOM 675 C C . LEU A 1 91 ? 4.510 11.689 -16.296 1.00 97.12 91 LEU A C 1
ATOM 677 O O . LEU A 1 91 ? 5.450 11.423 -17.048 1.00 97.12 91 LEU A O 1
ATOM 681 N N . VAL A 1 92 ? 4.077 12.939 -16.089 1.00 96.00 92 VAL A N 1
ATOM 682 C CA . VAL A 1 92 ? 4.662 14.147 -16.688 1.00 96.00 92 VAL A CA 1
ATOM 683 C C . VAL A 1 92 ? 5.862 14.607 -15.867 1.00 96.00 92 VAL A C 1
ATOM 685 O O . VAL A 1 92 ? 6.955 14.728 -16.418 1.00 96.00 92 VAL A O 1
ATOM 688 N N . SER A 1 93 ? 5.703 14.796 -14.550 1.00 96.94 93 SER A N 1
ATOM 689 C CA . SER A 1 93 ? 6.844 15.090 -13.661 1.00 96.94 93 SER A CA 1
ATOM 690 C C . SER A 1 93 ? 7.705 13.863 -13.348 1.00 96.94 93 SER A C 1
ATOM 692 O O . SER A 1 93 ? 8.799 14.010 -12.804 1.00 96.94 93 SER A O 1
ATOM 694 N N . LYS A 1 94 ? 7.232 12.659 -13.706 1.00 98.06 94 LYS A N 1
ATOM 695 C CA . LYS A 1 94 ? 7.855 11.364 -13.392 1.00 98.06 94 LYS A CA 1
ATOM 696 C C . LYS A 1 94 ? 8.038 11.180 -11.880 1.00 98.06 94 LYS A C 1
ATOM 698 O O . LYS A 1 94 ? 9.101 10.766 -11.413 1.00 98.06 94 LYS A O 1
ATOM 703 N N . THR A 1 95 ? 6.980 11.442 -11.111 1.00 98.31 95 THR A N 1
ATOM 704 C CA . THR A 1 95 ? 6.972 11.276 -9.650 1.00 98.31 95 THR A CA 1
ATOM 705 C C . THR A 1 95 ? 5.778 10.467 -9.143 1.00 98.31 95 THR A C 1
ATOM 707 O O . THR A 1 95 ? 4.740 10.380 -9.791 1.00 98.31 95 THR A O 1
ATOM 710 N N . TRP A 1 96 ? 5.910 9.873 -7.956 1.00 98.50 96 TRP A N 1
ATOM 711 C CA . TRP A 1 96 ? 4.777 9.366 -7.176 1.00 98.50 96 TRP A CA 1
ATOM 712 C C . TRP A 1 96 ? 4.794 10.039 -5.796 1.00 98.50 96 TRP A C 1
ATOM 714 O O . TRP A 1 96 ? 5.683 9.744 -4.993 1.00 98.50 96 TRP A O 1
ATOM 724 N N . PRO A 1 97 ? 3.861 10.960 -5.496 1.00 97.88 97 PRO A N 1
ATOM 725 C CA . PRO A 1 97 ? 3.788 11.641 -4.210 1.00 97.88 97 PRO A CA 1
ATOM 726 C C . PRO A 1 97 ? 3.691 10.669 -3.034 1.00 97.88 97 PRO A C 1
ATOM 728 O O . PRO A 1 97 ? 2.896 9.728 -3.044 1.00 97.88 97 PRO A O 1
ATOM 731 N N . ASN A 1 98 ? 4.482 10.942 -1.999 1.00 97.19 98 ASN A N 1
ATOM 732 C CA . ASN A 1 98 ? 4.351 10.311 -0.696 1.00 97.19 98 ASN A CA 1
ATOM 733 C C . ASN A 1 98 ? 3.355 11.135 0.135 1.00 97.19 98 ASN A C 1
ATOM 735 O O . ASN A 1 98 ? 3.583 12.319 0.368 1.00 97.19 98 ASN A O 1
ATOM 739 N N . TYR A 1 99 ? 2.252 10.527 0.575 1.00 93.50 99 TYR A N 1
ATOM 740 C CA . TYR A 1 99 ? 1.197 11.212 1.335 1.00 93.50 99 TYR A CA 1
ATOM 741 C C . TYR A 1 99 ? 1.508 11.412 2.831 1.00 93.50 99 TYR A C 1
ATOM 743 O O . TYR A 1 99 ? 0.652 11.897 3.571 1.00 93.50 99 TYR A O 1
ATOM 751 N N . ILE A 1 100 ? 2.720 11.078 3.283 1.00 90.44 100 ILE A N 1
ATOM 752 C CA . ILE A 1 100 ? 3.206 11.417 4.627 1.00 90.44 100 ILE A CA 1
ATOM 753 C C . ILE A 1 100 ? 3.760 12.844 4.640 1.00 90.44 100 ILE A C 1
ATOM 755 O O . ILE A 1 100 ? 4.489 13.249 3.736 1.00 90.44 100 ILE A O 1
ATOM 759 N N . PHE A 1 101 ? 3.436 13.616 5.680 1.00 82.06 101 PHE A N 1
ATOM 760 C CA . PHE A 1 101 ? 3.933 14.984 5.837 1.00 82.06 101 PHE A CA 1
ATOM 761 C C . PHE A 1 101 ? 5.470 15.019 5.889 1.00 82.06 101 PHE A C 1
ATOM 763 O O . PHE A 1 101 ? 6.087 14.312 6.683 1.00 82.06 101 PHE A O 1
ATOM 770 N N . GLY A 1 102 ? 6.091 15.830 5.026 1.00 85.44 102 GLY A N 1
ATOM 771 C CA . GLY A 1 102 ? 7.551 15.871 4.857 1.00 85.44 102 GLY A CA 1
ATOM 772 C C . GLY A 1 102 ? 8.149 14.664 4.114 1.00 85.44 102 GLY A C 1
ATOM 773 O O . GLY A 1 102 ? 9.365 14.601 3.937 1.00 85.44 102 GLY A O 1
ATOM 774 N N . GLY A 1 103 ? 7.323 13.716 3.664 1.00 92.00 103 GLY A N 1
ATOM 775 C CA . GLY A 1 103 ? 7.746 12.551 2.899 1.00 92.00 103 GLY A CA 1
ATOM 776 C C . GLY A 1 103 ? 8.207 12.918 1.488 1.00 92.00 103 GLY A C 1
ATOM 777 O O . GLY A 1 103 ? 7.531 13.641 0.759 1.00 92.00 103 GLY A O 1
ATOM 778 N N . ILE A 1 104 ? 9.354 12.378 1.074 1.00 95.31 104 ILE A N 1
ATOM 779 C CA . ILE A 1 104 ? 9.865 12.533 -0.293 1.00 95.31 104 ILE A CA 1
ATOM 780 C C . ILE A 1 104 ? 9.095 11.579 -1.219 1.00 95.31 104 ILE A C 1
ATOM 782 O O . ILE A 1 104 ? 8.898 10.409 -0.883 1.00 95.31 104 ILE A O 1
ATOM 786 N N . GLY A 1 105 ? 8.640 12.088 -2.368 1.00 97.31 105 GLY A N 1
ATOM 787 C CA . GLY A 1 105 ? 7.978 11.295 -3.406 1.00 97.31 105 GLY A CA 1
ATOM 788 C C . GLY A 1 105 ? 8.947 10.381 -4.162 1.00 97.31 105 GLY A C 1
ATOM 789 O O . GLY A 1 105 ? 10.133 10.683 -4.287 1.00 97.31 105 GLY A O 1
ATOM 790 N N . ALA A 1 106 ? 8.442 9.271 -4.698 1.00 98.56 106 ALA A N 1
ATOM 791 C CA . ALA A 1 106 ? 9.242 8.359 -5.503 1.00 98.56 106 ALA A CA 1
ATOM 792 C C . ALA A 1 106 ? 9.576 8.981 -6.862 1.00 98.56 106 ALA A C 1
ATOM 794 O O . ALA A 1 106 ? 8.750 9.680 -7.450 1.00 98.56 106 ALA A O 1
ATOM 795 N N . THR A 1 107 ? 10.759 8.681 -7.392 1.00 98.62 107 THR A N 1
ATOM 796 C CA . THR A 1 107 ? 11.138 9.027 -8.766 1.00 98.62 107 THR A CA 1
ATOM 797 C C . THR A 1 107 ? 10.805 7.875 -9.703 1.00 98.62 107 THR A C 1
ATOM 799 O O . THR A 1 107 ? 11.172 6.726 -9.450 1.00 98.62 107 THR A O 1
ATOM 802 N N . LEU A 1 108 ? 10.130 8.197 -10.801 1.00 98.69 108 LEU A N 1
ATOM 803 C CA . LEU A 1 108 ? 9.777 7.281 -11.876 1.00 98.69 108 LEU A CA 1
ATOM 804 C C . LEU A 1 108 ? 10.812 7.392 -13.006 1.00 98.69 108 LEU A C 1
ATOM 806 O O . LEU A 1 108 ? 11.367 8.461 -13.259 1.00 98.69 108 LEU A O 1
ATOM 810 N N . SER A 1 109 ? 11.120 6.301 -13.699 1.00 98.38 109 SER A N 1
ATOM 811 C CA . SER A 1 109 ? 12.103 6.304 -14.789 1.00 98.38 109 SER A CA 1
ATOM 812 C C . SER A 1 109 ? 11.751 5.276 -15.854 1.00 98.38 109 SER A C 1
ATOM 814 O O . SER A 1 109 ? 11.377 4.156 -15.528 1.00 98.38 109 SER A O 1
ATOM 816 N N . GLY A 1 110 ? 11.909 5.658 -17.121 1.00 97.25 110 GLY A N 1
ATOM 817 C CA . GLY A 1 110 ? 11.514 4.848 -18.274 1.00 97.25 110 GLY A CA 1
ATOM 818 C C . GLY A 1 110 ? 10.349 5.446 -19.069 1.00 97.25 110 GLY A C 1
ATOM 819 O O . GLY A 1 110 ? 9.746 6.466 -18.694 1.00 97.25 110 GLY A O 1
ATOM 820 N N . THR A 1 111 ? 10.089 4.832 -20.220 1.00 96.06 111 THR A N 1
ATOM 821 C CA . THR A 1 111 ? 9.128 5.274 -21.243 1.00 96.06 111 THR A CA 1
ATOM 822 C C . THR A 1 111 ? 7.920 4.347 -21.399 1.00 96.06 111 THR A C 1
ATOM 824 O O . THR A 1 111 ? 6.982 4.736 -22.086 1.00 96.06 111 THR A O 1
ATOM 827 N N . GLY A 1 112 ? 7.915 3.165 -20.772 1.00 96.25 112 GLY A N 1
ATOM 828 C CA . GLY A 1 112 ? 6.797 2.211 -20.775 1.00 96.25 112 GLY A CA 1
ATOM 829 C C . GLY A 1 112 ? 5.815 2.387 -19.609 1.00 96.25 112 GLY A C 1
ATOM 830 O O . GLY A 1 112 ? 4.740 1.786 -19.616 1.00 96.25 112 GLY A O 1
ATOM 831 N N . LEU A 1 113 ? 6.151 3.233 -18.626 1.00 98.31 113 LEU A N 1
ATOM 832 C CA . LEU A 1 113 ? 5.260 3.576 -17.513 1.00 98.31 113 LEU A CA 1
ATOM 833 C C . LEU A 1 113 ? 3.931 4.180 -17.984 1.00 98.31 113 LEU A C 1
ATOM 835 O O . LEU A 1 113 ? 3.918 5.187 -18.696 1.00 98.31 113 LEU A O 1
ATOM 839 N N . SER A 1 114 ? 2.825 3.604 -17.513 1.00 97.88 114 SER A N 1
ATOM 840 C CA . SER A 1 114 ? 1.455 4.005 -17.848 1.00 97.88 114 SER A CA 1
ATOM 841 C C . SER A 1 114 ? 0.516 3.912 -16.642 1.00 97.88 114 SER A C 1
ATOM 843 O O . SER A 1 114 ? 0.687 3.069 -15.762 1.00 97.88 114 SER A O 1
ATOM 845 N N . GLU A 1 115 ? -0.487 4.787 -16.610 1.00 97.44 115 GLU A N 1
ATOM 846 C CA . GLU A 1 115 ? -1.643 4.654 -15.727 1.00 97.44 115 GLU A CA 1
ATOM 847 C C . GLU A 1 115 ? -2.618 3.662 -16.355 1.00 97.44 115 GLU A C 1
ATOM 849 O O . GLU A 1 115 ? -2.940 3.772 -17.540 1.00 97.44 115 GLU A O 1
ATOM 854 N N . VAL A 1 116 ? -3.090 2.704 -15.563 1.00 96.56 116 VAL A N 1
ATOM 855 C CA . VAL A 1 116 ? -4.174 1.804 -15.954 1.00 96.56 116 VAL A CA 1
ATOM 856 C C . VAL A 1 116 ? -5.222 1.736 -14.857 1.00 96.56 116 VAL A C 1
ATOM 858 O O . VAL A 1 116 ? -4.882 1.711 -13.678 1.00 96.56 116 VAL A O 1
ATOM 861 N N . THR A 1 117 ? -6.484 1.639 -15.260 1.00 96.50 117 THR A N 1
ATOM 862 C CA . THR A 1 117 ? -7.610 1.293 -14.391 1.00 96.50 117 THR A CA 1
ATOM 863 C C . THR A 1 117 ? -8.257 0.064 -15.006 1.00 96.50 117 THR A C 1
ATOM 865 O O . THR A 1 117 ? -8.859 0.143 -16.074 1.00 96.50 117 THR A O 1
ATOM 868 N N . GLU A 1 118 ? -8.032 -1.096 -14.392 1.00 92.06 118 GLU A N 1
ATOM 869 C CA . GLU A 1 118 ? -8.401 -2.404 -14.944 1.00 92.06 118 GLU A CA 1
ATOM 870 C C . GLU A 1 118 ? -9.296 -3.154 -13.941 1.00 92.06 118 GLU A C 1
ATOM 872 O O . GLU A 1 118 ? -8.996 -3.209 -12.747 1.00 92.06 118 GLU A O 1
ATOM 877 N N . TYR A 1 119 ? -10.393 -3.743 -14.426 1.00 90.69 119 TYR A N 1
ATOM 878 C CA . TYR A 1 119 ? -11.183 -4.747 -13.698 1.00 90.69 119 TYR A CA 1
ATOM 879 C C . TYR A 1 119 ? -10.517 -6.139 -13.833 1.00 90.69 119 TYR A C 1
ATOM 881 O O . TYR A 1 119 ? -9.665 -6.333 -14.703 1.00 90.69 119 TYR A O 1
ATOM 889 N N . TRP A 1 120 ? -10.945 -7.124 -13.033 1.00 82.25 120 TRP A N 1
ATOM 890 C CA . TRP A 1 120 ? -10.422 -8.506 -12.973 1.00 82.25 120 TRP A CA 1
ATOM 891 C C . TRP A 1 120 ? -9.054 -8.637 -12.272 1.00 82.25 120 TRP A C 1
ATOM 893 O O . TRP A 1 120 ? -8.741 -7.883 -11.353 1.00 82.25 120 TRP A O 1
ATOM 903 N N . HIS A 1 121 ? -8.268 -9.661 -12.635 1.00 90.44 121 HIS A N 1
ATOM 904 C CA . HIS A 1 121 ? -7.002 -10.033 -11.986 1.00 90.44 121 HIS A CA 1
ATOM 905 C C . HIS A 1 121 ? -7.160 -10.298 -10.479 1.00 90.44 121 HIS A C 1
ATOM 907 O O . HIS A 1 121 ? -6.456 -9.727 -9.649 1.00 90.44 121 HIS A O 1
ATOM 913 N N . GLY A 1 122 ? -8.146 -11.118 -10.114 1.00 89.19 122 GLY A N 1
ATOM 914 C CA . GLY A 1 122 ? -8.452 -11.456 -8.724 1.00 89.19 122 GLY A CA 1
ATOM 915 C C . GLY A 1 122 ? -9.179 -10.364 -7.930 1.00 89.19 122 GLY A C 1
ATOM 916 O O . GLY A 1 122 ? -9.609 -10.649 -6.819 1.00 89.19 122 GLY A O 1
ATOM 917 N N . ALA A 1 123 ? -9.370 -9.155 -8.470 1.00 91.62 123 ALA A N 1
ATOM 918 C CA . ALA A 1 123 ? -10.190 -8.110 -7.855 1.00 91.62 123 ALA A CA 1
ATOM 919 C C . ALA A 1 123 ? -11.647 -8.142 -8.360 1.00 91.62 123 ALA A C 1
ATOM 921 O O . ALA A 1 123 ? -11.913 -8.462 -9.521 1.00 91.62 123 ALA A O 1
ATOM 922 N N . ASN A 1 124 ? -12.591 -7.770 -7.488 1.00 92.50 124 ASN A N 1
ATOM 923 C CA . ASN A 1 124 ? -14.023 -7.635 -7.793 1.00 92.50 124 ASN A CA 1
ATOM 924 C C . ASN A 1 124 ? -14.463 -6.195 -8.141 1.00 92.50 124 ASN A C 1
ATOM 926 O O . ASN A 1 124 ? -15.654 -5.939 -8.303 1.00 92.50 124 ASN A O 1
ATOM 930 N N . LYS A 1 125 ? -13.511 -5.262 -8.248 1.00 90.75 125 LYS A N 1
ATOM 931 C CA . LYS A 1 125 ? -13.704 -3.888 -8.730 1.00 90.75 125 LYS A CA 1
ATOM 932 C C . LYS A 1 125 ? -12.479 -3.416 -9.505 1.00 90.75 125 LYS A C 1
ATOM 934 O O . LYS A 1 125 ? -11.452 -4.091 -9.531 1.00 90.75 125 LYS A O 1
ATOM 939 N N . GLU A 1 126 ? -12.610 -2.269 -10.160 1.00 93.75 126 GLU A N 1
ATOM 940 C CA . GLU A 1 126 ? -11.514 -1.649 -10.900 1.00 93.75 126 GLU A CA 1
ATOM 941 C C . GLU A 1 126 ? -10.378 -1.220 -9.963 1.00 93.75 126 GLU A C 1
ATOM 943 O O . GLU A 1 126 ? -10.611 -0.638 -8.900 1.00 93.75 126 GLU A O 1
ATOM 948 N N . VAL A 1 127 ? -9.139 -1.478 -10.381 1.00 96.56 127 VAL A N 1
ATOM 949 C CA . VAL A 1 127 ? -7.930 -1.081 -9.654 1.00 96.56 127 VAL A CA 1
ATOM 950 C C . VAL A 1 127 ? -7.114 -0.117 -10.509 1.00 96.56 127 VAL A C 1
ATOM 952 O O . VAL A 1 127 ? -6.579 -0.504 -11.548 1.00 96.56 127 VAL A O 1
ATOM 955 N N . ALA A 1 128 ? -6.999 1.133 -10.049 1.00 97.62 128 ALA A N 1
ATOM 956 C CA . ALA A 1 128 ? -6.105 2.129 -10.635 1.00 97.62 128 ALA A CA 1
ATOM 957 C C . ALA A 1 128 ? -4.657 1.886 -10.174 1.00 97.62 128 ALA A C 1
ATOM 959 O O . ALA A 1 128 ? -4.383 1.775 -8.973 1.00 97.62 128 ALA A O 1
ATOM 960 N N . ALA A 1 129 ? -3.719 1.794 -11.112 1.00 98.19 129 ALA A N 1
ATOM 961 C CA . ALA A 1 129 ? -2.348 1.388 -10.834 1.00 98.19 129 ALA A CA 1
ATOM 962 C C . ALA A 1 129 ? -1.328 1.957 -11.823 1.00 98.19 129 ALA A C 1
ATOM 964 O O . ALA A 1 129 ? -1.630 2.232 -12.985 1.00 98.19 129 ALA A O 1
ATOM 965 N N . LEU A 1 130 ? -0.084 2.060 -11.353 1.00 98.56 130 LEU A N 1
ATOM 966 C CA . LEU A 1 130 ? 1.067 2.363 -12.188 1.00 98.56 130 LEU A CA 1
ATOM 967 C C . LEU A 1 130 ? 1.609 1.060 -12.778 1.00 98.56 130 LEU A C 1
ATOM 969 O O . LEU A 1 130 ? 2.158 0.228 -12.050 1.00 98.56 130 LEU A O 1
ATOM 973 N N . LYS A 1 131 ? 1.451 0.895 -14.091 1.00 98.31 131 LYS A N 1
ATOM 974 C CA . LYS A 1 131 ? 1.942 -0.236 -14.884 1.00 98.31 131 LYS A CA 1
ATOM 975 C C . LYS A 1 131 ? 3.292 0.101 -15.508 1.00 98.31 131 LYS A C 1
ATOM 977 O O . LYS A 1 131 ? 3.505 1.233 -15.940 1.00 98.31 131 LYS A O 1
ATOM 982 N N . GLY A 1 132 ? 4.196 -0.870 -15.575 1.00 98.12 132 GLY A N 1
ATOM 983 C CA . GLY A 1 132 ? 5.530 -0.708 -16.147 1.00 98.12 132 GLY A CA 1
ATOM 984 C C . GLY A 1 132 ? 6.124 -2.016 -16.656 1.00 98.12 132 GLY A C 1
ATOM 985 O O . GLY A 1 132 ? 5.664 -3.109 -16.326 1.00 98.12 132 GLY A O 1
ATOM 986 N N . THR A 1 133 ? 7.150 -1.891 -17.488 1.00 97.62 133 THR A N 1
ATOM 987 C CA . THR A 1 133 ? 7.868 -3.010 -18.108 1.00 97.62 133 THR A CA 1
ATOM 988 C C . THR A 1 133 ? 9.186 -3.298 -17.393 1.00 97.62 133 THR A C 1
ATOM 990 O O . THR A 1 133 ? 9.667 -2.488 -16.599 1.00 97.62 133 THR A O 1
ATOM 993 N N . THR A 1 134 ? 9.850 -4.392 -17.768 1.00 97.31 134 THR A N 1
ATOM 994 C CA . THR A 1 134 ? 11.251 -4.679 -17.385 1.00 97.31 134 THR A CA 1
ATOM 995 C C . THR A 1 134 ? 12.263 -3.544 -17.628 1.00 97.31 134 THR A C 1
ATOM 997 O O . THR A 1 134 ? 13.323 -3.547 -16.999 1.00 97.31 134 THR A O 1
ATOM 1000 N N . SER A 1 135 ? 11.962 -2.589 -18.520 1.00 97.25 135 SER A N 1
ATOM 1001 C CA . SER A 1 135 ? 12.816 -1.428 -18.836 1.00 97.25 135 SER A CA 1
ATOM 1002 C C . SER A 1 135 ? 12.487 -0.172 -18.017 1.00 97.25 135 SER A C 1
ATOM 1004 O O . SER A 1 135 ? 13.246 0.799 -18.037 1.00 97.25 135 SER A O 1
ATOM 1006 N N . ASP A 1 136 ? 11.365 -0.174 -17.298 1.00 98.31 136 ASP A N 1
ATOM 1007 C CA . ASP A 1 136 ? 10.950 0.909 -16.412 1.00 98.31 136 ASP A CA 1
ATOM 1008 C C . ASP A 1 136 ? 11.406 0.626 -14.980 1.00 98.31 136 ASP A C 1
ATOM 1010 O O . ASP A 1 136 ? 11.471 -0.526 -14.559 1.00 98.31 136 ASP A O 1
ATOM 1014 N N . SER A 1 137 ? 11.699 1.672 -14.208 1.00 98.25 137 SER A N 1
ATOM 1015 C CA . SER A 1 137 ? 12.108 1.557 -12.804 1.00 98.25 137 SER A CA 1
ATOM 1016 C C . SER A 1 137 ? 11.488 2.637 -11.923 1.00 98.25 137 SER A C 1
ATOM 1018 O O . SER A 1 137 ? 11.145 3.730 -12.380 1.00 98.25 137 SER A O 1
ATOM 1020 N N . ILE A 1 138 ? 11.372 2.323 -10.634 1.00 98.62 138 ILE A N 1
ATOM 1021 C CA . ILE A 1 138 ? 10.882 3.234 -9.594 1.00 98.62 138 ILE A CA 1
ATOM 1022 C C . ILE A 1 138 ? 11.907 3.263 -8.465 1.00 98.62 138 ILE A C 1
ATOM 1024 O O . ILE A 1 138 ? 12.421 2.217 -8.067 1.00 98.62 138 ILE A O 1
ATOM 1028 N N . ASN A 1 139 ? 12.192 4.451 -7.938 1.00 98.38 139 ASN A N 1
ATOM 1029 C CA . ASN A 1 139 ? 12.974 4.638 -6.723 1.00 98.38 139 ASN A CA 1
ATOM 1030 C C . ASN A 1 139 ? 12.114 5.348 -5.675 1.00 98.38 139 ASN A C 1
ATOM 1032 O O . ASN A 1 139 ? 11.866 6.546 -5.797 1.00 98.38 139 ASN A O 1
ATOM 1036 N N . PHE A 1 140 ? 11.672 4.615 -4.652 1.00 98.38 140 PHE A N 1
ATOM 1037 C CA . PHE A 1 140 ? 10.905 5.161 -3.527 1.00 98.38 140 PHE A CA 1
ATOM 1038 C C . PHE A 1 140 ? 11.807 5.766 -2.432 1.00 98.38 140 PHE A C 1
ATOM 1040 O O . PHE A 1 140 ? 11.300 6.352 -1.480 1.00 98.38 140 PHE A O 1
ATOM 1047 N N . GLY A 1 141 ? 13.134 5.641 -2.558 1.00 96.75 141 GLY A N 1
ATOM 1048 C CA . GLY A 1 141 ? 14.113 6.158 -1.605 1.00 96.75 141 GLY A CA 1
ATOM 1049 C C . GLY A 1 141 ? 14.268 5.305 -0.343 1.00 96.75 141 GLY A C 1
ATOM 1050 O O . GLY A 1 141 ? 13.875 4.136 -0.289 1.00 96.75 141 GLY A O 1
ATOM 1051 N N . ASP A 1 142 ? 14.867 5.903 0.689 1.00 95.94 142 ASP A N 1
ATOM 1052 C CA . ASP A 1 142 ? 15.230 5.265 1.963 1.00 95.94 142 ASP A CA 1
ATOM 1053 C C . ASP A 1 142 ? 14.014 5.069 2.900 1.00 95.94 142 ASP A C 1
ATOM 1055 O O . ASP A 1 142 ? 14.013 5.495 4.061 1.00 95.94 142 ASP A O 1
ATOM 1059 N N . VAL A 1 143 ? 12.935 4.466 2.390 1.00 97.19 143 VAL A N 1
ATOM 1060 C CA . VAL A 1 143 ? 11.683 4.227 3.136 1.00 97.19 143 VAL A CA 1
ATOM 1061 C C . VAL A 1 143 ? 11.722 2.964 4.000 1.00 97.19 143 VAL A C 1
ATOM 1063 O O . VAL A 1 143 ? 11.022 2.908 5.006 1.00 97.19 143 VAL A O 1
ATOM 1066 N N . ILE A 1 144 ? 12.565 1.973 3.693 1.00 96.81 144 ILE A N 1
ATOM 1067 C CA . ILE A 1 144 ? 12.719 0.780 4.542 1.00 96.81 144 ILE A CA 1
ATOM 1068 C C . ILE A 1 144 ? 13.715 1.098 5.660 1.00 96.81 144 ILE A C 1
ATOM 1070 O O . ILE A 1 144 ? 14.929 0.981 5.487 1.00 96.81 144 ILE A O 1
ATOM 1074 N N . LYS A 1 145 ? 13.205 1.529 6.818 1.00 96.00 145 LYS A N 1
ATOM 1075 C CA . LYS A 1 145 ? 14.019 1.830 8.010 1.00 96.00 145 LYS A CA 1
ATOM 1076 C C . LYS A 1 145 ? 14.592 0.547 8.640 1.00 96.00 145 LYS A C 1
ATOM 1078 O O . LYS A 1 145 ? 14.317 -0.558 8.179 1.00 96.00 145 LYS A O 1
ATOM 1083 N N . THR A 1 146 ? 15.445 0.683 9.659 1.00 95.12 146 THR A N 1
ATOM 1084 C CA . THR A 1 146 ? 16.125 -0.451 10.327 1.00 95.12 146 THR A CA 1
ATOM 1085 C C . THR A 1 146 ? 15.131 -1.472 10.882 1.00 95.12 146 THR A C 1
ATOM 1087 O O . THR A 1 146 ? 15.272 -2.672 10.644 1.00 95.12 146 THR A O 1
ATOM 1090 N N . MET A 1 147 ? 14.100 -0.983 11.570 1.00 95.38 147 MET A N 1
ATOM 1091 C CA . MET A 1 147 ? 12.863 -1.714 11.823 1.00 95.38 147 MET A CA 1
ATOM 1092 C C . MET A 1 147 ? 11.816 -1.201 10.840 1.00 95.38 147 MET A C 1
ATOM 1094 O O . MET A 1 147 ? 11.799 -0.009 10.540 1.00 95.38 147 MET A O 1
ATOM 1098 N N . PHE A 1 148 ? 10.963 -2.076 10.320 1.00 95.81 148 PHE A N 1
ATOM 1099 C CA . PHE A 1 148 ? 9.909 -1.658 9.407 1.00 95.81 148 PHE A CA 1
ATOM 1100 C C . PHE A 1 148 ? 8.713 -2.603 9.410 1.00 95.81 148 PHE A C 1
ATOM 1102 O O . PHE A 1 148 ? 8.822 -3.798 9.696 1.00 95.81 148 PHE A O 1
ATOM 1109 N N . THR A 1 149 ? 7.585 -2.070 8.960 1.00 96.88 149 THR A N 1
ATOM 1110 C CA . THR A 1 149 ? 6.510 -2.857 8.358 1.00 96.88 149 THR A CA 1
ATOM 1111 C C . THR A 1 149 ? 6.195 -2.258 6.999 1.00 96.88 149 THR A C 1
ATOM 1113 O O . THR A 1 149 ? 6.198 -1.040 6.847 1.00 96.88 149 THR A O 1
ATOM 1116 N N . ILE A 1 150 ? 5.942 -3.101 6.005 1.00 97.88 150 ILE A N 1
ATOM 1117 C CA . ILE A 1 150 ? 5.508 -2.684 4.672 1.00 97.88 150 ILE A CA 1
ATOM 1118 C C . ILE A 1 150 ? 4.287 -3.502 4.266 1.00 97.88 150 ILE A C 1
ATOM 1120 O O . ILE A 1 150 ? 4.274 -4.724 4.430 1.00 97.88 150 ILE A O 1
ATOM 1124 N N . CYS A 1 151 ? 3.294 -2.819 3.708 1.00 97.94 151 CYS A N 1
ATOM 1125 C CA . CYS A 1 151 ? 2.193 -3.426 2.979 1.00 97.94 151 CYS A CA 1
ATOM 1126 C C . CYS A 1 151 ? 2.158 -2.887 1.544 1.00 97.94 151 CYS A C 1
ATOM 1128 O O . CYS A 1 151 ? 2.439 -1.710 1.316 1.00 97.94 151 CYS A O 1
ATOM 1130 N N . SER A 1 152 ? 1.813 -3.728 0.572 1.00 98.50 152 SER A N 1
ATOM 1131 C CA . SER A 1 152 ? 1.684 -3.327 -0.831 1.00 98.50 152 SER A CA 1
ATOM 1132 C C . SER A 1 152 ? 0.573 -4.075 -1.563 1.00 98.50 152 SER A C 1
ATOM 1134 O O . SER A 1 152 ? 0.155 -5.155 -1.143 1.00 98.50 152 SER A O 1
ATOM 1136 N N . VAL A 1 153 ? 0.114 -3.490 -2.671 1.00 98.06 153 VAL A N 1
ATOM 1137 C CA . VAL A 1 153 ? -0.861 -4.068 -3.605 1.00 98.06 153 VAL A CA 1
ATOM 1138 C C . VAL A 1 153 ? -0.227 -4.084 -4.989 1.00 98.06 153 VAL A C 1
ATOM 1140 O O . VAL A 1 153 ? -0.006 -3.029 -5.591 1.00 98.06 153 VAL A O 1
ATOM 1143 N N . THR A 1 154 ? 0.125 -5.274 -5.470 1.00 97.44 154 THR A N 1
ATOM 1144 C CA . THR A 1 154 ? 0.967 -5.451 -6.666 1.00 97.44 154 THR A CA 1
ATOM 1145 C C . THR A 1 154 ? 0.582 -6.689 -7.469 1.00 97.44 154 THR A C 1
ATOM 1147 O O . THR A 1 154 ? 0.126 -7.680 -6.896 1.00 97.44 154 THR A O 1
ATOM 1150 N N . ARG A 1 155 ? 0.805 -6.656 -8.788 1.00 95.44 155 ARG A N 1
ATOM 1151 C CA . ARG A 1 155 ? 0.663 -7.815 -9.685 1.00 95.44 155 ARG A CA 1
ATOM 1152 C C . ARG A 1 155 ? 1.690 -7.796 -10.815 1.00 95.44 155 ARG A C 1
ATOM 1154 O O . ARG A 1 155 ? 2.223 -6.739 -11.152 1.00 95.44 155 ARG A O 1
ATOM 1161 N N . TYR A 1 156 ? 1.901 -8.945 -11.448 1.00 95.12 156 TYR A N 1
ATOM 1162 C CA . TYR A 1 156 ? 2.572 -9.017 -12.748 1.00 95.12 156 TYR A CA 1
ATOM 1163 C C . TYR A 1 156 ? 1.610 -8.653 -13.885 1.00 95.12 156 TYR A C 1
ATOM 1165 O O . TYR A 1 156 ? 0.413 -8.936 -13.800 1.00 95.12 156 TYR A O 1
ATOM 1173 N N . THR A 1 157 ? 2.129 -8.064 -14.966 1.00 91.38 157 THR A N 1
ATOM 1174 C CA . THR A 1 157 ? 1.307 -7.607 -16.108 1.00 91.38 157 THR A CA 1
ATOM 1175 C C . THR A 1 157 ? 1.800 -8.027 -17.491 1.00 91.38 157 THR A C 1
ATOM 1177 O O . THR A 1 157 ? 1.215 -7.609 -18.490 1.00 91.38 157 THR A O 1
ATOM 1180 N N . GLY A 1 158 ? 2.876 -8.807 -17.568 1.00 87.69 158 GLY A N 1
ATOM 1181 C CA . GLY A 1 158 ? 3.522 -9.200 -18.821 1.00 87.69 158 GLY A CA 1
ATOM 1182 C C . GLY A 1 158 ? 4.116 -10.604 -18.748 1.00 87.69 158 GLY A C 1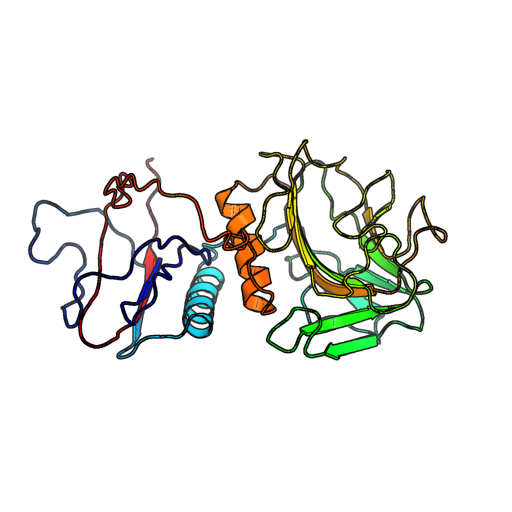
ATOM 1183 O O . GLY A 1 158 ? 3.517 -11.494 -18.150 1.00 87.69 158 GLY A O 1
ATOM 1184 N N . GLY A 1 159 ? 5.270 -10.803 -19.387 1.00 88.06 159 GLY A N 1
ATOM 1185 C CA . GLY A 1 159 ? 5.935 -12.110 -19.486 1.00 88.06 159 GLY A CA 1
ATOM 1186 C C . GLY A 1 159 ? 7.118 -12.292 -18.532 1.00 88.06 159 GLY A C 1
ATOM 1187 O O . GLY A 1 159 ? 7.588 -13.415 -18.355 1.00 88.06 159 GLY A O 1
ATOM 1188 N N . ALA A 1 160 ? 7.618 -11.209 -17.931 1.00 92.81 160 ALA A N 1
ATOM 1189 C CA . ALA A 1 160 ? 8.728 -11.257 -16.988 1.00 92.81 160 ALA A CA 1
ATOM 1190 C C . ALA A 1 160 ? 8.233 -11.312 -15.533 1.00 92.81 160 ALA A C 1
ATOM 1192 O O . ALA A 1 160 ? 7.693 -10.335 -15.008 1.00 92.81 160 ALA A O 1
ATOM 1193 N N . PHE A 1 161 ? 8.467 -12.452 -14.877 1.00 92.31 161 PHE A N 1
ATOM 1194 C CA . PHE A 1 161 ? 8.002 -12.758 -13.518 1.00 92.31 161 PHE A CA 1
ATOM 1195 C C . PHE A 1 161 ? 9.128 -12.707 -12.467 1.00 92.31 161 PHE A C 1
ATOM 1197 O O . PHE A 1 161 ? 9.213 -13.573 -11.599 1.00 92.31 161 PHE A O 1
ATOM 1204 N N . GLY A 1 162 ? 10.033 -11.730 -12.561 1.00 93.56 162 GLY A N 1
ATOM 1205 C CA . GLY A 1 162 ? 11.141 -11.535 -11.616 1.00 93.56 162 GLY A CA 1
ATOM 1206 C C . GLY A 1 162 ? 10.694 -10.957 -10.265 1.00 93.56 162 GLY A C 1
ATOM 1207 O O . GLY A 1 162 ? 9.642 -11.307 -9.730 1.00 93.56 162 GLY A O 1
ATOM 1208 N N . ARG A 1 163 ? 11.482 -10.040 -9.697 1.00 94.38 163 ARG A N 1
ATOM 1209 C CA . ARG A 1 163 ? 11.112 -9.250 -8.511 1.00 94.38 163 ARG A CA 1
ATOM 1210 C C . ARG A 1 163 ? 10.367 -7.982 -8.922 1.00 94.38 163 ARG A C 1
ATOM 1212 O O . ARG A 1 163 ? 10.784 -7.316 -9.867 1.00 94.38 163 ARG A O 1
ATOM 1219 N N . ILE A 1 164 ? 9.314 -7.614 -8.187 1.00 95.50 164 ILE A N 1
ATOM 1220 C CA . ILE A 1 164 ? 8.673 -6.292 -8.327 1.00 95.50 164 ILE A CA 1
ATOM 1221 C C . ILE A 1 164 ? 9.291 -5.322 -7.317 1.00 95.50 164 ILE A C 1
ATOM 1223 O O . ILE A 1 164 ? 10.114 -4.493 -7.689 1.00 95.50 164 ILE A O 1
ATOM 1227 N N . LEU A 1 165 ? 8.945 -5.451 -6.032 1.00 96.06 165 LEU A N 1
ATOM 1228 C CA . LEU A 1 165 ? 9.501 -4.621 -4.962 1.00 96.06 165 LEU A CA 1
ATOM 1229 C C . LEU A 1 165 ? 10.792 -5.257 -4.428 1.00 96.06 165 LEU A C 1
ATOM 1231 O O . LEU A 1 165 ? 10.769 -6.341 -3.843 1.00 96.06 165 LEU A O 1
ATOM 1235 N N . ASN A 1 166 ? 11.915 -4.577 -4.650 1.00 93.38 166 ASN A N 1
ATOM 1236 C CA . ASN A 1 166 ? 13.272 -5.031 -4.350 1.00 93.38 166 ASN A CA 1
ATOM 1237 C C . ASN A 1 166 ? 14.017 -3.984 -3.498 1.00 93.38 166 ASN A C 1
ATOM 1239 O O . ASN A 1 166 ? 13.658 -2.806 -3.492 1.00 93.38 166 ASN A O 1
ATOM 1243 N N . GLY A 1 167 ? 15.055 -4.406 -2.778 1.00 91.81 167 GLY A N 1
ATOM 1244 C CA . GLY A 1 167 ? 15.957 -3.508 -2.062 1.00 91.81 167 GLY A CA 1
ATOM 1245 C C . GLY A 1 167 ? 17.223 -3.203 -2.861 1.00 91.81 167 GLY A C 1
ATOM 1246 O O . GLY A 1 167 ? 17.853 -4.100 -3.422 1.00 91.81 167 GLY A O 1
ATOM 1247 N N . GLU A 1 168 ? 17.640 -1.942 -2.874 1.00 92.50 168 GLU A N 1
ATOM 1248 C CA . GLU A 1 168 ? 19.008 -1.560 -3.230 1.00 92.50 168 GLU A CA 1
ATOM 1249 C C . GLU A 1 168 ? 19.838 -1.438 -1.938 1.00 92.50 168 GLU A C 1
ATOM 1251 O O . GLU A 1 168 ? 19.454 -0.730 -1.004 1.00 92.50 168 GLU A O 1
ATOM 1256 N N . GLY A 1 169 ? 20.954 -2.177 -1.879 1.00 86.25 169 GLY A N 1
ATOM 1257 C CA . GLY A 1 169 ? 21.858 -2.260 -0.720 1.00 86.25 169 GLY A CA 1
ATOM 1258 C C . GLY A 1 169 ? 21.949 -3.638 -0.043 1.00 86.25 169 GLY A C 1
ATOM 1259 O O . GLY A 1 169 ? 22.919 -3.886 0.666 1.00 86.25 169 GLY A O 1
ATOM 1260 N N . ALA A 1 170 ? 21.000 -4.551 -0.282 1.00 87.94 170 ALA A N 1
ATOM 1261 C CA . ALA A 1 170 ? 21.024 -5.931 0.226 1.00 87.94 170 ALA A CA 1
ATOM 1262 C C . ALA A 1 170 ? 20.203 -6.878 -0.672 1.00 87.94 170 ALA A C 1
ATOM 1264 O O . ALA A 1 170 ? 19.474 -6.417 -1.552 1.00 87.94 170 ALA A O 1
ATOM 1265 N N . ASP A 1 171 ? 20.274 -8.193 -0.429 1.00 89.75 171 ASP A N 1
ATOM 1266 C CA . ASP A 1 171 ? 19.294 -9.131 -0.991 1.00 89.75 171 ASP A CA 1
ATOM 1267 C C . ASP A 1 171 ? 17.973 -9.026 -0.217 1.00 89.75 171 ASP A C 1
ATOM 1269 O O . ASP A 1 171 ? 17.798 -9.600 0.859 1.00 89.75 171 ASP A O 1
ATOM 1273 N N . TRP A 1 172 ? 17.061 -8.215 -0.747 1.00 91.31 172 TRP A N 1
ATOM 1274 C CA . TRP A 1 172 ? 15.789 -7.887 -0.116 1.00 91.31 172 TRP A CA 1
ATOM 1275 C C . TRP A 1 172 ? 14.694 -7.846 -1.175 1.00 91.31 172 TRP A C 1
ATOM 1277 O O . TRP A 1 172 ? 14.854 -7.189 -2.203 1.00 91.31 172 TRP A O 1
ATOM 1287 N N . LEU A 1 173 ? 13.574 -8.520 -0.926 1.00 92.19 173 LEU A N 1
ATOM 1288 C CA . LEU A 1 173 ? 12.414 -8.532 -1.817 1.00 92.19 173 LEU A CA 1
ATOM 1289 C C . LEU A 1 173 ? 11.110 -8.569 -1.018 1.00 92.19 173 LEU A C 1
ATOM 1291 O O . LEU A 1 173 ? 11.069 -9.089 0.100 1.00 92.19 173 LEU A O 1
ATOM 1295 N N . HIS A 1 174 ? 10.035 -8.060 -1.614 1.00 93.06 174 HIS A N 1
ATOM 1296 C CA . HIS A 1 174 ? 8.698 -8.066 -1.032 1.00 93.06 174 HIS A CA 1
ATOM 1297 C C . HIS A 1 174 ? 7.656 -8.574 -2.046 1.00 93.06 174 HIS A C 1
ATOM 1299 O O . HIS A 1 174 ? 7.497 -8.023 -3.135 1.00 93.06 174 HIS A O 1
ATOM 1305 N N . GLY A 1 175 ? 6.937 -9.637 -1.666 1.00 91.25 175 GLY A N 1
ATOM 1306 C CA . GLY A 1 175 ? 5.851 -10.251 -2.440 1.00 91.25 175 GLY A CA 1
ATOM 1307 C C . GLY A 1 175 ? 6.311 -11.147 -3.597 1.00 91.25 175 GLY A C 1
ATOM 1308 O O . GLY A 1 175 ? 6.256 -12.373 -3.511 1.00 91.25 175 GLY A O 1
ATOM 1309 N N . HIS A 1 176 ? 6.724 -10.531 -4.701 1.00 90.06 176 HIS A N 1
ATOM 1310 C CA . HIS A 1 176 ? 6.805 -11.176 -6.018 1.00 90.06 176 HIS A CA 1
ATOM 1311 C C . HIS A 1 176 ? 8.217 -11.677 -6.357 1.00 90.06 176 HIS A C 1
ATOM 1313 O O . HIS A 1 176 ? 9.173 -10.910 -6.251 1.00 90.06 176 HIS A O 1
ATOM 1319 N N . HIS A 1 177 ? 8.338 -12.956 -6.744 1.00 90.12 177 HIS A N 1
ATOM 1320 C CA . HIS A 1 177 ? 9.570 -13.602 -7.236 1.00 90.12 177 HIS A CA 1
ATOM 1321 C C . HIS A 1 177 ? 9.264 -14.978 -7.874 1.00 90.12 177 HIS A C 1
ATOM 1323 O O . HIS A 1 177 ? 9.243 -15.995 -7.179 1.00 90.12 177 HIS A O 1
ATOM 1329 N N . GLY A 1 178 ? 9.008 -15.031 -9.184 1.00 83.06 178 GLY A N 1
ATOM 1330 C CA . GLY A 1 178 ? 8.941 -16.282 -9.958 1.00 83.06 178 GLY A CA 1
ATOM 1331 C C . GLY A 1 178 ? 7.621 -17.067 -9.926 1.00 83.06 178 GLY A C 1
ATOM 1332 O O . GLY A 1 178 ? 7.617 -18.226 -10.335 1.00 83.06 178 GLY A O 1
ATOM 1333 N N . TRP A 1 179 ? 6.509 -16.488 -9.455 1.00 71.44 179 TRP A N 1
ATOM 1334 C CA . TRP A 1 179 ? 5.211 -17.177 -9.350 1.00 71.44 179 TRP A CA 1
ATOM 1335 C C . TRP A 1 179 ? 4.101 -16.431 -10.107 1.00 71.44 179 TRP A C 1
ATOM 1337 O O . TRP A 1 179 ? 3.812 -15.275 -9.832 1.00 71.44 179 TRP A O 1
ATOM 1347 N N . SER A 1 180 ? 3.484 -17.092 -11.091 1.00 62.34 180 SER A N 1
ATOM 1348 C CA . SER A 1 180 ? 2.676 -16.434 -12.129 1.00 62.34 180 SER A CA 1
ATOM 1349 C C . SER A 1 180 ? 1.171 -16.708 -11.994 1.00 62.34 180 SER A C 1
ATOM 1351 O O . SER A 1 180 ? 0.609 -17.473 -12.776 1.00 62.34 180 SER A O 1
ATOM 1353 N N . THR A 1 181 ? 0.499 -16.062 -11.036 1.00 70.81 181 THR A N 1
ATOM 1354 C CA . THR A 1 181 ? -0.977 -15.951 -11.061 1.00 70.81 181 THR A CA 1
ATOM 1355 C C . THR A 1 181 ? -1.450 -14.789 -11.938 1.00 70.81 181 THR A C 1
ATOM 1357 O O . THR A 1 181 ? -2.512 -14.870 -12.540 1.00 70.81 181 THR A O 1
ATOM 1360 N N . GLY A 1 182 ? -0.671 -13.702 -12.028 1.00 83.38 182 GLY A N 1
ATOM 1361 C CA . GLY A 1 182 ? -1.058 -12.462 -12.722 1.00 83.38 182 GLY A CA 1
ATOM 1362 C C . GLY A 1 182 ? -2.113 -11.619 -11.986 1.00 83.38 182 GLY A C 1
ATOM 1363 O O . GLY A 1 182 ? -2.414 -10.503 -12.418 1.00 83.38 182 GLY A O 1
ATOM 1364 N N . ASP A 1 183 ? -2.637 -12.141 -10.875 1.00 93.06 183 ASP A N 1
ATOM 1365 C CA . ASP A 1 183 ? -3.633 -11.515 -10.008 1.00 93.06 183 ASP A CA 1
ATOM 1366 C C . ASP A 1 183 ? -3.020 -10.486 -9.050 1.00 93.06 183 ASP A C 1
ATOM 1368 O O . ASP A 1 183 ? -1.827 -10.514 -8.734 1.00 93.06 183 ASP A O 1
ATOM 1372 N N . TRP A 1 184 ? -3.872 -9.595 -8.545 1.00 95.06 184 TRP A N 1
ATOM 1373 C CA . TRP A 1 184 ? -3.560 -8.679 -7.459 1.00 95.06 184 TRP A CA 1
ATOM 1374 C C . TRP A 1 184 ? -3.232 -9.421 -6.161 1.00 95.06 184 TRP A C 1
ATOM 1376 O O . TRP A 1 184 ? -4.018 -10.220 -5.645 1.00 95.06 184 TRP A O 1
ATOM 1386 N N . VAL A 1 185 ? -2.071 -9.093 -5.596 1.00 95.19 185 VAL A N 1
ATOM 1387 C CA . VAL A 1 185 ? -1.622 -9.581 -4.293 1.00 95.19 185 VAL A CA 1
ATOM 1388 C C . VAL A 1 185 ? -1.522 -8.410 -3.323 1.00 95.19 185 VAL A C 1
ATOM 1390 O O . VAL A 1 185 ? -0.755 -7.471 -3.549 1.00 95.19 185 VAL A O 1
ATOM 1393 N N . VAL A 1 186 ? -2.265 -8.505 -2.219 1.00 96.56 186 VAL A N 1
ATOM 1394 C CA . VAL A 1 186 ? -2.014 -7.750 -0.990 1.00 96.56 186 VAL A CA 1
ATOM 1395 C C . VAL A 1 186 ? -0.955 -8.505 -0.200 1.00 96.56 186 VAL A C 1
ATOM 1397 O O . VAL A 1 186 ? -1.197 -9.624 0.259 1.00 96.56 186 VAL A O 1
ATOM 1400 N N . MET A 1 187 ? 0.215 -7.899 -0.033 1.00 96.25 187 MET A N 1
ATOM 1401 C CA . MET A 1 187 ? 1.302 -8.447 0.775 1.00 96.25 187 MET A CA 1
ATOM 1402 C C . MET A 1 187 ? 1.598 -7.498 1.932 1.00 96.25 187 MET A C 1
ATOM 1404 O O . MET A 1 187 ? 1.874 -6.329 1.693 1.00 96.25 187 MET A O 1
ATOM 1408 N N . CYS A 1 188 ? 1.614 -8.001 3.165 1.00 96.19 188 CYS A N 1
ATOM 1409 C CA . CYS A 1 188 ? 2.129 -7.290 4.338 1.00 96.19 188 CYS A CA 1
ATOM 1410 C C . CYS A 1 188 ? 3.263 -8.092 4.984 1.00 96.19 188 CYS A C 1
ATOM 1412 O O . CYS A 1 188 ? 3.196 -9.317 5.063 1.00 96.19 188 CYS A O 1
ATOM 1414 N N . GLY A 1 189 ? 4.298 -7.419 5.485 1.00 95.62 189 GLY A N 1
ATOM 1415 C CA . GLY A 1 189 ? 5.373 -8.077 6.225 1.00 95.62 189 GLY A CA 1
ATOM 1416 C C . GLY A 1 189 ? 6.206 -7.117 7.065 1.00 95.62 189 GLY A C 1
ATOM 1417 O O . GLY A 1 189 ? 6.370 -5.945 6.721 1.00 95.62 189 GLY A O 1
ATOM 1418 N N . THR A 1 190 ? 6.753 -7.634 8.164 1.00 95.25 190 THR A N 1
ATOM 1419 C CA . THR A 1 190 ? 7.595 -6.886 9.108 1.00 95.25 190 THR A CA 1
ATOM 1420 C C . THR A 1 190 ? 8.893 -7.621 9.427 1.00 95.25 190 THR A C 1
ATOM 1422 O O . THR A 1 190 ? 8.972 -8.844 9.278 1.00 95.25 190 THR A O 1
ATOM 1425 N N . ASN A 1 191 ? 9.907 -6.877 9.875 1.00 93.25 191 ASN A N 1
ATOM 1426 C CA . ASN A 1 191 ? 11.120 -7.417 10.490 1.00 93.25 191 ASN A CA 1
ATOM 1427 C C . ASN A 1 191 ? 11.202 -7.215 12.016 1.00 93.25 191 ASN A C 1
ATOM 1429 O O . ASN A 1 191 ? 12.178 -7.654 12.623 1.00 93.25 191 ASN A O 1
ATOM 1433 N N . ALA A 1 192 ? 10.188 -6.604 12.635 1.00 89.19 192 ALA A N 1
ATOM 1434 C CA . ALA A 1 192 ? 10.141 -6.305 14.062 1.00 89.19 192 ALA A CA 1
ATOM 1435 C C . ALA A 1 192 ? 8.767 -6.661 14.658 1.00 89.19 192 ALA A C 1
ATOM 1437 O O . ALA A 1 192 ? 7.752 -6.642 13.971 1.00 89.19 192 ALA A O 1
ATOM 1438 N N . GLY A 1 193 ? 8.710 -6.997 15.948 1.00 78.44 193 GLY A N 1
ATOM 1439 C CA . GLY A 1 193 ? 7.456 -7.299 16.657 1.00 78.44 193 GLY A CA 1
ATOM 1440 C C . GLY A 1 193 ? 6.802 -8.653 16.331 1.00 78.44 193 GLY A C 1
ATOM 1441 O O . GLY A 1 193 ? 6.202 -9.246 17.221 1.00 78.44 193 GLY A O 1
ATOM 1442 N N . SER A 1 194 ? 6.939 -9.191 15.113 1.00 85.56 194 SER A N 1
ATOM 1443 C CA . SER A 1 194 ? 6.431 -10.527 14.761 1.00 85.56 194 SER A CA 1
ATOM 1444 C C . SER A 1 194 ? 7.168 -11.180 13.578 1.00 85.56 194 SER A C 1
ATOM 1446 O O . SER A 1 194 ? 8.057 -10.591 12.961 1.00 85.56 194 SER A O 1
ATOM 1448 N N . GLN A 1 195 ? 6.786 -12.421 13.252 1.00 88.19 195 GLN A N 1
ATOM 1449 C CA . GLN A 1 195 ? 7.221 -13.134 12.040 1.00 88.19 195 GLN A CA 1
ATOM 1450 C C . GLN A 1 195 ? 6.242 -13.001 10.862 1.00 88.19 195 GLN A C 1
ATOM 1452 O O . GLN A 1 195 ? 6.518 -13.542 9.784 1.00 88.19 195 GLN A O 1
ATOM 1457 N N . LEU A 1 196 ? 5.124 -12.292 11.065 1.00 90.88 196 LEU A N 1
ATOM 1458 C CA . LEU A 1 196 ? 3.974 -12.286 10.165 1.00 90.88 196 LEU A CA 1
ATOM 1459 C C . LEU A 1 196 ? 4.338 -11.826 8.754 1.00 90.88 196 LEU A C 1
ATOM 1461 O O . LEU A 1 196 ? 5.062 -10.843 8.545 1.00 90.88 196 LEU A O 1
ATOM 1465 N N . LYS A 1 197 ? 3.799 -12.565 7.783 1.00 94.06 197 LYS A N 1
ATOM 1466 C CA . LYS A 1 197 ? 3.883 -12.281 6.349 1.00 94.06 197 LYS A CA 1
ATOM 1467 C C . LYS A 1 197 ? 2.528 -12.616 5.740 1.00 94.06 197 LYS A C 1
ATOM 1469 O O . LYS A 1 197 ? 2.296 -13.760 5.354 1.00 94.06 197 LYS A O 1
ATOM 1474 N N . LEU A 1 198 ? 1.618 -11.645 5.714 1.00 93.75 198 LEU A N 1
ATOM 1475 C CA . LEU A 1 198 ? 0.259 -11.850 5.217 1.00 93.75 198 LEU A CA 1
ATOM 1476 C C . LEU A 1 198 ? 0.236 -11.754 3.689 1.00 93.75 198 LEU A C 1
ATOM 1478 O O . LEU A 1 198 ? 0.615 -10.724 3.138 1.00 93.75 198 LEU A O 1
ATOM 1482 N N . VAL A 1 199 ? -0.253 -12.804 3.029 1.00 94.25 199 VAL A N 1
ATOM 1483 C CA . VAL A 1 199 ? -0.572 -12.840 1.594 1.00 94.25 199 VAL A CA 1
ATOM 1484 C C . VAL A 1 199 ? -2.086 -12.967 1.465 1.00 94.25 199 VAL A C 1
ATOM 1486 O O . VAL A 1 199 ? -2.656 -13.969 1.896 1.00 94.25 199 VAL A O 1
ATOM 1489 N N . ASN A 1 200 ? -2.742 -11.951 0.906 1.00 93.06 200 ASN A N 1
ATOM 1490 C CA . ASN A 1 200 ? -4.202 -11.838 0.800 1.00 93.06 200 ASN A CA 1
ATOM 1491 C C . ASN A 1 200 ? -4.935 -12.199 2.113 1.00 93.06 200 ASN A C 1
ATOM 1493 O O . ASN A 1 200 ? -5.877 -12.993 2.127 1.00 93.06 200 ASN A O 1
ATOM 1497 N N . GLY A 1 201 ? -4.448 -11.653 3.235 1.00 89.12 201 GLY A N 1
ATOM 1498 C CA . GLY A 1 201 ? -5.000 -11.871 4.579 1.00 89.12 201 GLY A CA 1
ATOM 1499 C C . GLY A 1 201 ? -4.581 -13.178 5.268 1.00 89.12 201 GLY A C 1
ATOM 1500 O O . GLY A 1 201 ? -4.900 -13.365 6.440 1.00 89.12 201 GLY A O 1
ATOM 1501 N N . VAL A 1 202 ? -3.841 -14.068 4.599 1.00 91.00 202 VAL A N 1
ATOM 1502 C CA . VAL A 1 202 ? -3.386 -15.355 5.155 1.00 91.00 202 VAL A CA 1
ATOM 1503 C C . VAL A 1 202 ? -1.920 -15.278 5.557 1.00 91.00 202 VAL A C 1
ATOM 1505 O O . VAL A 1 202 ? -1.075 -14.952 4.725 1.00 91.00 202 VAL A O 1
ATOM 1508 N N . ASP A 1 203 ? -1.589 -15.645 6.795 1.00 93.44 203 ASP A N 1
ATOM 1509 C CA . ASP A 1 203 ? -0.191 -15.697 7.225 1.00 93.44 203 ASP A CA 1
ATOM 1510 C C . ASP A 1 203 ? 0.596 -16.818 6.524 1.00 93.44 203 ASP A C 1
ATOM 1512 O O . ASP A 1 203 ? 0.156 -17.967 6.410 1.00 93.44 203 ASP A O 1
ATOM 1516 N N . LYS A 1 204 ? 1.779 -16.448 6.034 1.00 91.12 204 LYS A N 1
ATOM 1517 C CA . LYS A 1 204 ? 2.802 -17.304 5.421 1.00 91.12 204 LYS A CA 1
ATOM 1518 C C . LYS A 1 204 ? 4.160 -17.150 6.126 1.00 91.12 204 LYS A C 1
ATOM 1520 O O . LYS A 1 204 ? 5.171 -17.642 5.621 1.00 91.12 204 LYS A O 1
ATOM 1525 N N . GLY A 1 205 ? 4.200 -16.464 7.271 1.00 86.81 205 GLY A N 1
ATOM 1526 C CA . GLY A 1 205 ? 5.385 -16.281 8.101 1.00 86.81 205 GLY A CA 1
ATOM 1527 C C . GLY A 1 205 ? 5.978 -17.608 8.580 1.00 86.81 205 GLY A C 1
ATOM 1528 O O . GLY A 1 205 ? 5.272 -18.493 9.051 1.00 86.81 205 GLY A O 1
ATOM 1529 N N . LYS A 1 206 ? 7.301 -17.754 8.447 1.00 86.50 206 LYS A N 1
ATOM 1530 C CA . LYS A 1 206 ? 8.086 -18.887 8.993 1.00 86.50 206 LYS A CA 1
ATOM 1531 C C . LYS A 1 206 ? 9.401 -18.457 9.660 1.00 86.50 206 LYS A C 1
ATOM 1533 O O . LYS A 1 206 ? 10.189 -19.294 10.084 1.00 86.50 206 LYS A O 1
ATOM 1538 N N . ALA A 1 207 ? 9.673 -17.157 9.650 1.00 83.75 207 ALA A N 1
ATOM 1539 C CA . ALA A 1 207 ? 10.894 -16.521 10.123 1.00 83.75 207 ALA A CA 1
ATOM 1540 C C . ALA A 1 207 ? 10.631 -15.016 10.270 1.00 83.75 207 ALA A C 1
ATOM 1542 O O . ALA A 1 207 ? 9.644 -14.503 9.728 1.00 83.75 207 ALA A O 1
ATOM 1543 N N . ASN A 1 208 ? 11.536 -14.295 10.933 1.00 78.12 208 ASN A N 1
ATOM 1544 C CA . ASN A 1 208 ? 11.518 -12.830 11.001 1.00 78.12 208 ASN A CA 1
ATOM 1545 C C . ASN A 1 208 ? 11.591 -12.203 9.584 1.00 78.12 208 ASN A C 1
ATOM 1547 O O . ASN A 1 208 ? 11.784 -12.888 8.576 1.00 78.12 208 ASN A O 1
ATOM 1551 N N . GLY A 1 209 ? 11.339 -10.902 9.460 1.00 79.25 209 GLY A N 1
ATOM 1552 C CA . GLY A 1 209 ? 11.533 -10.176 8.196 1.00 79.25 209 GLY A CA 1
ATOM 1553 C C . GLY A 1 209 ? 13.001 -10.030 7.790 1.00 79.25 209 GLY A C 1
ATOM 1554 O O . GLY A 1 209 ? 13.909 -10.377 8.542 1.00 79.25 209 GLY A O 1
ATOM 1555 N N . GLY A 1 210 ? 13.216 -9.505 6.582 1.00 82.88 210 GLY A N 1
ATOM 1556 C CA . GLY A 1 210 ? 14.551 -9.222 6.057 1.00 82.88 210 GLY A CA 1
ATOM 1557 C C . GLY A 1 210 ? 15.239 -8.023 6.721 1.00 82.88 210 GLY A C 1
ATOM 1558 O O . GLY A 1 210 ? 14.673 -7.323 7.564 1.00 82.88 210 GLY A O 1
ATOM 1559 N N . GLN A 1 211 ? 16.476 -7.771 6.296 1.00 89.69 211 GLN A N 1
ATOM 1560 C CA . GLN A 1 211 ? 17.274 -6.618 6.713 1.00 89.69 211 GLN A CA 1
ATOM 1561 C C . GLN A 1 211 ? 16.539 -5.287 6.454 1.00 89.69 211 GLN A C 1
ATOM 1563 O O . GLN A 1 211 ? 15.921 -5.104 5.409 1.00 89.69 211 GLN A O 1
ATOM 1568 N N . GLY A 1 212 ? 16.605 -4.354 7.406 1.00 92.69 212 GLY A N 1
ATOM 1569 C CA . GLY A 1 212 ? 16.155 -2.971 7.217 1.00 92.69 212 GLY A CA 1
ATOM 1570 C C . GLY A 1 212 ? 17.289 -2.040 6.775 1.00 92.69 212 GLY A C 1
ATOM 1571 O O . GLY A 1 212 ? 18.448 -2.448 6.719 1.00 92.69 212 GLY A O 1
ATOM 1572 N N . G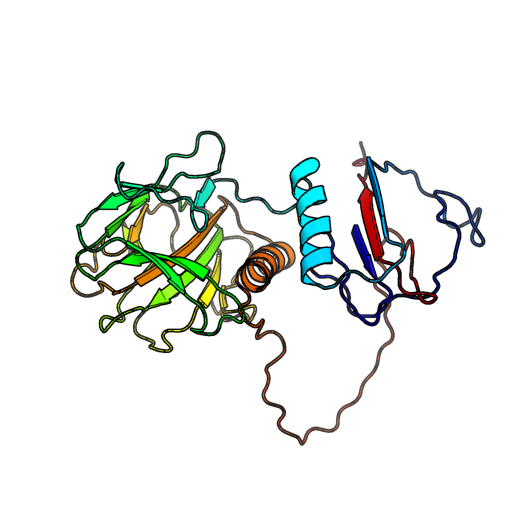LY A 1 213 ? 16.975 -0.774 6.496 1.00 93.94 213 GLY A N 1
ATOM 1573 C CA . GLY A 1 213 ? 17.968 0.221 6.065 1.00 93.94 213 GLY A CA 1
ATOM 1574 C C . GLY A 1 213 ? 18.375 0.090 4.593 1.00 93.94 213 GLY A C 1
ATOM 1575 O O . GLY A 1 213 ? 19.536 0.312 4.258 1.00 93.94 213 GLY A O 1
ATOM 1576 N N . VAL A 1 214 ? 17.433 -0.295 3.728 1.00 93.81 214 VAL A N 1
ATOM 1577 C CA . VAL A 1 214 ? 17.620 -0.413 2.270 1.00 93.81 214 VAL A CA 1
ATOM 1578 C C . VAL A 1 214 ? 16.741 0.597 1.530 1.00 93.81 214 VAL A C 1
ATOM 1580 O O . VAL A 1 214 ? 15.713 1.042 2.047 1.00 93.81 214 VAL A O 1
ATOM 1583 N N . LYS A 1 215 ? 17.100 0.931 0.289 1.00 96.19 215 LYS A N 1
ATOM 1584 C CA . LYS A 1 215 ? 16.215 1.716 -0.584 1.00 96.19 215 LYS A CA 1
ATOM 1585 C C . LYS A 1 215 ? 15.187 0.806 -1.229 1.00 96.19 215 LYS A C 1
ATOM 1587 O O . LYS A 1 215 ? 15.562 -0.216 -1.799 1.00 96.19 215 LYS A O 1
ATOM 1592 N N . LEU A 1 216 ? 13.913 1.188 -1.178 1.00 97.94 216 LEU A N 1
ATOM 1593 C CA . LEU A 1 216 ? 12.860 0.455 -1.878 1.00 97.94 216 LEU A CA 1
ATOM 1594 C C . LEU A 1 216 ? 12.844 0.870 -3.350 1.00 97.94 216 LEU A C 1
ATOM 1596 O O . LEU A 1 216 ? 12.700 2.052 -3.674 1.00 97.94 216 LEU A O 1
ATOM 1600 N N . VAL A 1 217 ? 12.975 -0.106 -4.241 1.00 98.12 217 VAL A N 1
ATOM 1601 C CA . VAL A 1 217 ? 13.078 0.116 -5.684 1.00 98.12 217 VAL A CA 1
ATOM 1602 C C . VAL A 1 217 ? 12.315 -0.942 -6.487 1.00 98.12 217 VAL A C 1
ATOM 1604 O O . VAL A 1 217 ? 12.018 -2.028 -5.992 1.00 98.12 217 VAL A O 1
ATOM 1607 N N . VAL A 1 218 ? 12.024 -0.632 -7.750 1.00 98.25 218 VAL A N 1
ATOM 1608 C CA . VAL A 1 218 ? 11.464 -1.561 -8.750 1.00 98.25 218 VAL A CA 1
ATOM 1609 C C . VAL A 1 218 ? 12.402 -1.603 -9.944 1.00 98.25 218 VAL A C 1
ATOM 1611 O O . VAL A 1 218 ? 12.861 -0.546 -10.385 1.00 98.25 218 VAL A O 1
ATOM 1614 N N . ASN A 1 219 ? 12.708 -2.808 -10.439 1.00 97.19 219 ASN A N 1
ATOM 1615 C CA . ASN A 1 219 ? 13.644 -3.055 -11.549 1.00 97.19 219 ASN A CA 1
ATOM 1616 C C . ASN A 1 219 ? 15.011 -2.341 -11.391 1.00 97.19 219 ASN A C 1
ATOM 1618 O O . ASN A 1 219 ? 15.674 -1.985 -12.364 1.00 97.19 219 ASN A O 1
ATOM 1622 N N . ARG A 1 220 ? 15.452 -2.141 -10.138 1.00 94.19 220 ARG A N 1
ATOM 1623 C CA . ARG A 1 220 ? 16.784 -1.639 -9.744 1.00 94.19 220 ARG A CA 1
ATOM 1624 C C . ARG A 1 220 ? 17.368 -2.451 -8.579 1.00 94.19 220 ARG A C 1
ATOM 1626 O O . ARG A 1 220 ? 16.678 -3.273 -7.973 1.00 94.19 220 ARG A O 1
ATOM 1633 N N . GLY A 1 221 ? 18.638 -2.203 -8.262 1.00 89.12 221 GLY A N 1
ATOM 1634 C CA . GLY A 1 221 ? 19.403 -2.924 -7.241 1.00 89.12 221 GLY A CA 1
ATOM 1635 C C . GLY A 1 221 ? 20.169 -4.134 -7.794 1.00 89.12 221 GLY A C 1
ATOM 1636 O O . GLY A 1 221 ? 20.184 -4.387 -8.997 1.00 89.12 221 GLY A O 1
ATOM 1637 N N . SER A 1 222 ? 20.812 -4.887 -6.900 1.00 86.88 222 SER A N 1
ATOM 1638 C CA . SER A 1 222 ? 21.887 -5.849 -7.214 1.00 86.88 222 SER A CA 1
ATOM 1639 C C . SER A 1 222 ? 21.511 -7.059 -8.083 1.00 86.88 222 SER A C 1
ATOM 1641 O O . SER A 1 222 ? 22.399 -7.792 -8.503 1.00 86.88 222 SER A O 1
ATOM 1643 N N . TYR A 1 223 ? 20.221 -7.287 -8.340 1.00 87.94 223 TYR A N 1
ATOM 1644 C CA . TYR A 1 223 ? 19.704 -8.442 -9.091 1.00 87.94 223 TYR A CA 1
ATOM 1645 C C . TYR A 1 223 ? 19.192 -8.082 -10.495 1.00 87.94 223 TYR A C 1
ATOM 1647 O O . TYR A 1 223 ? 18.557 -8.903 -11.158 1.00 87.94 223 TYR A O 1
ATOM 1655 N N . MET A 1 224 ? 19.436 -6.852 -10.944 1.00 92.25 224 MET A N 1
ATOM 1656 C CA . MET A 1 224 ? 18.877 -6.306 -12.178 1.00 92.25 224 MET A CA 1
ATOM 1657 C C . MET A 1 224 ? 19.948 -6.190 -13.270 1.00 92.25 224 MET A C 1
ATOM 1659 O O . MET A 1 224 ? 21.085 -5.826 -12.964 1.00 92.25 224 MET A O 1
ATOM 1663 N N . PRO A 1 225 ? 19.606 -6.458 -14.546 1.00 91.81 225 PRO A N 1
ATOM 1664 C CA . PRO A 1 225 ? 18.252 -6.668 -15.081 1.00 91.81 225 PRO A CA 1
ATOM 1665 C C . PRO A 1 225 ? 17.719 -8.114 -15.004 1.00 91.81 225 PRO A C 1
ATOM 1667 O O . PRO A 1 225 ? 16.604 -8.369 -15.446 1.00 91.81 225 PRO A O 1
ATOM 1670 N N . GLN A 1 226 ? 18.480 -9.080 -14.474 1.00 94.25 226 GLN A N 1
ATOM 1671 C CA . GLN A 1 226 ? 18.134 -10.514 -14.539 1.00 94.25 226 GLN A CA 1
ATOM 1672 C C . GLN A 1 226 ? 16.839 -10.879 -13.798 1.00 94.25 226 GLN A C 1
ATOM 1674 O O . GLN A 1 226 ? 16.195 -11.863 -14.148 1.00 94.25 226 GLN A O 1
ATOM 1679 N N . GLN A 1 227 ? 16.473 -10.105 -12.775 1.00 93.69 227 GLN A N 1
ATOM 1680 C CA . GLN A 1 227 ? 15.243 -10.256 -11.997 1.00 93.69 227 GLN A CA 1
ATOM 1681 C C . GLN A 1 227 ? 14.235 -9.126 -12.261 1.00 93.69 227 GLN A C 1
ATOM 1683 O O . GLN A 1 227 ? 13.349 -8.913 -11.434 1.00 93.69 227 GLN A O 1
ATOM 1688 N N . SER A 1 228 ? 14.345 -8.389 -13.373 1.00 95.62 228 SER A N 1
ATOM 1689 C CA . SER A 1 228 ? 13.340 -7.379 -13.730 1.00 95.62 228 SER A CA 1
ATOM 1690 C C . SER A 1 228 ? 11.985 -8.030 -14.024 1.00 95.62 228 SER A C 1
ATOM 1692 O O . SER A 1 228 ? 11.917 -9.159 -14.515 1.00 95.62 228 SER A O 1
ATOM 1694 N N . SER A 1 229 ? 10.901 -7.299 -13.767 1.00 95.62 229 SER A N 1
ATOM 1695 C CA . SER A 1 229 ? 9.526 -7.750 -14.015 1.00 95.62 229 SER A CA 1
ATOM 1696 C C . SER A 1 229 ? 8.731 -6.766 -14.860 1.00 95.62 229 SER A C 1
ATOM 1698 O O . SER A 1 229 ? 9.000 -5.564 -14.839 1.00 95.62 229 SER A O 1
ATOM 1700 N N . ASP A 1 230 ? 7.689 -7.274 -15.517 1.00 96.62 230 ASP A N 1
ATOM 1701 C CA . ASP A 1 230 ? 6.568 -6.457 -15.979 1.00 96.62 230 ASP A CA 1
ATOM 1702 C C . ASP A 1 230 ? 5.540 -6.382 -14.841 1.00 96.62 230 ASP A C 1
ATOM 1704 O O . ASP A 1 230 ? 5.053 -7.414 -14.368 1.00 96.62 230 ASP A O 1
ATOM 1708 N N . PHE A 1 231 ? 5.231 -5.178 -14.368 1.00 97.31 231 PHE A N 1
ATOM 1709 C CA . PHE A 1 231 ? 4.549 -4.954 -13.095 1.00 97.31 231 PHE A CA 1
ATOM 1710 C C . PHE A 1 231 ? 3.349 -4.013 -13.214 1.00 97.31 231 PHE A C 1
ATOM 1712 O O . PHE A 1 231 ? 3.308 -3.130 -14.068 1.00 97.31 231 PHE A O 1
ATOM 1719 N N . ALA A 1 232 ? 2.428 -4.121 -12.258 1.00 97.69 232 ALA A N 1
ATOM 1720 C CA . ALA A 1 232 ? 1.580 -3.015 -11.841 1.00 97.69 232 ALA A CA 1
ATOM 1721 C C . ALA A 1 232 ? 1.551 -2.904 -10.314 1.00 97.69 232 ALA A C 1
ATOM 1723 O O . ALA A 1 232 ? 1.509 -3.906 -9.594 1.00 97.69 232 ALA A O 1
ATOM 1724 N N . ILE A 1 233 ? 1.582 -1.665 -9.828 1.00 98.44 233 ILE A N 1
ATOM 1725 C CA . ILE A 1 233 ? 1.567 -1.319 -8.405 1.00 98.44 233 ILE A CA 1
ATOM 1726 C C . ILE A 1 233 ? 0.400 -0.364 -8.180 1.00 98.44 233 ILE A C 1
ATOM 1728 O O . ILE A 1 233 ? 0.351 0.706 -8.786 1.00 98.44 233 ILE A O 1
ATOM 1732 N N . ALA A 1 234 ? -0.536 -0.753 -7.317 1.00 98.31 234 ALA A N 1
ATOM 1733 C CA . ALA A 1 234 ? -1.661 0.096 -6.943 1.00 98.31 234 ALA A CA 1
ATOM 1734 C C . ALA A 1 234 ? -1.333 0.929 -5.698 1.00 98.31 234 ALA A C 1
ATOM 1736 O O . ALA A 1 234 ? -1.577 2.129 -5.687 1.00 98.31 234 ALA A O 1
ATOM 1737 N N . GLU A 1 235 ? -0.749 0.333 -4.653 1.00 98.38 235 GLU A N 1
ATOM 1738 C CA . GLU A 1 235 ? -0.464 1.050 -3.405 1.00 98.38 235 GLU A CA 1
ATOM 1739 C C . GLU A 1 235 ? 0.728 0.463 -2.639 1.00 98.38 235 GLU A C 1
ATOM 1741 O O . GLU A 1 235 ? 0.960 -0.747 -2.672 1.00 98.38 235 GLU A O 1
ATOM 1746 N N . VAL A 1 236 ? 1.468 1.322 -1.928 1.00 98.69 236 VAL A N 1
ATOM 1747 C CA . VAL A 1 236 ? 2.540 0.945 -0.991 1.00 98.69 236 VAL A CA 1
ATOM 1748 C C . VAL A 1 236 ? 2.429 1.784 0.288 1.00 98.69 236 VAL A C 1
ATOM 1750 O O . VAL A 1 236 ? 2.329 3.011 0.225 1.00 98.69 236 VAL A O 1
ATOM 1753 N N . MET A 1 237 ? 2.472 1.128 1.448 1.00 98.25 237 MET A N 1
ATOM 1754 C CA . MET A 1 237 ? 2.376 1.721 2.789 1.00 98.25 237 MET A CA 1
ATOM 1755 C C . MET A 1 237 ? 3.541 1.232 3.656 1.00 98.25 237 MET A C 1
ATOM 1757 O O . MET A 1 237 ? 3.812 0.031 3.684 1.00 98.25 237 MET A O 1
ATOM 1761 N N . VAL A 1 238 ? 4.231 2.137 4.358 1.00 98.12 238 VAL A N 1
ATOM 1762 C CA . VAL A 1 238 ? 5.427 1.811 5.158 1.00 98.12 238 VAL A CA 1
ATOM 1763 C C . VAL A 1 238 ? 5.410 2.489 6.532 1.00 98.12 238 VAL A C 1
ATOM 1765 O O . VAL A 1 238 ? 5.141 3.689 6.651 1.00 98.12 238 VAL A O 1
ATOM 1768 N N . TRP A 1 239 ? 5.775 1.706 7.547 1.00 96.62 239 TRP A N 1
ATOM 1769 C CA . TRP A 1 239 ? 5.986 2.097 8.941 1.00 96.62 239 TRP A CA 1
ATOM 1770 C C . TRP A 1 239 ? 7.447 1.860 9.352 1.00 96.62 239 TRP A C 1
ATOM 1772 O O . TRP A 1 239 ? 8.069 0.916 8.867 1.00 96.62 239 TRP A O 1
ATOM 1782 N N . ASP A 1 240 ? 7.977 2.649 10.290 1.00 95.56 240 ASP A N 1
ATOM 1783 C CA . ASP A 1 240 ? 9.334 2.508 10.871 1.00 95.56 240 ASP A CA 1
ATOM 1784 C C . ASP A 1 240 ? 9.408 1.551 12.078 1.00 95.56 240 ASP A C 1
ATOM 1786 O O . ASP A 1 240 ? 10.427 1.460 12.769 1.00 95.56 240 ASP A O 1
ATOM 1790 N N . ARG A 1 241 ? 8.324 0.816 12.330 1.00 94.38 241 ARG A N 1
ATOM 1791 C CA . ARG A 1 241 ? 8.189 -0.111 13.454 1.00 94.38 241 ARG A CA 1
ATOM 1792 C C . ARG A 1 241 ? 7.563 -1.433 13.039 1.00 94.38 241 ARG A C 1
ATOM 1794 O O . ARG A 1 241 ? 6.920 -1.546 11.992 1.00 94.38 241 ARG A O 1
ATOM 1801 N N . GLY A 1 242 ? 7.704 -2.418 13.918 1.00 92.44 242 GLY A N 1
ATOM 1802 C CA . GLY A 1 242 ? 6.832 -3.586 13.915 1.00 92.44 242 GLY A CA 1
ATOM 1803 C C . GLY A 1 242 ? 5.394 -3.170 14.206 1.00 92.44 242 GLY A C 1
ATOM 1804 O O . GLY A 1 242 ? 5.138 -2.459 15.182 1.00 92.44 242 GLY A O 1
ATOM 1805 N N . LEU A 1 243 ? 4.470 -3.595 13.351 1.00 90.19 243 LEU A N 1
ATOM 1806 C CA . LEU A 1 243 ? 3.049 -3.604 13.677 1.00 90.19 243 LEU A CA 1
ATOM 1807 C C . LEU A 1 243 ? 2.732 -4.822 14.552 1.00 90.19 243 LEU A C 1
ATOM 1809 O O . LEU A 1 243 ? 3.342 -5.883 14.375 1.00 90.19 243 LEU A O 1
ATOM 1813 N N . THR A 1 244 ? 1.769 -4.694 15.468 1.00 86.12 244 THR A N 1
ATOM 1814 C CA . THR A 1 244 ? 1.211 -5.872 16.149 1.00 86.12 244 THR A CA 1
ATOM 1815 C C . THR A 1 244 ? 0.472 -6.767 15.150 1.00 86.12 244 THR A C 1
ATOM 1817 O O . THR A 1 244 ? 0.206 -6.378 14.007 1.00 86.12 244 THR A O 1
ATOM 1820 N N . SER A 1 245 ? 0.105 -7.977 15.572 1.00 84.75 245 SER A N 1
ATOM 1821 C CA . SER A 1 245 ? -0.709 -8.880 14.755 1.00 84.75 245 SER A CA 1
ATOM 1822 C C . SER A 1 245 ? -2.018 -8.222 14.310 1.00 84.75 245 SER A C 1
ATOM 1824 O O . SER A 1 245 ? -2.393 -8.291 13.142 1.00 84.75 245 SER A O 1
ATOM 1826 N N . GLU A 1 246 ? -2.688 -7.536 15.232 1.00 79.31 246 GLU A N 1
ATOM 1827 C CA . GLU A 1 246 ? -3.970 -6.860 15.039 1.00 79.31 246 GLU A CA 1
ATOM 1828 C C . GLU A 1 246 ? -3.838 -5.702 14.050 1.00 79.31 246 GLU A C 1
ATOM 1830 O O . GLU A 1 246 ? -4.672 -5.558 13.158 1.00 79.31 246 GLU A O 1
ATOM 1835 N N . GLU A 1 247 ? -2.774 -4.909 14.187 1.00 84.81 247 GLU A N 1
ATOM 1836 C CA . GLU A 1 247 ? -2.456 -3.814 13.276 1.00 84.81 247 GLU A CA 1
ATOM 1837 C C . GLU A 1 247 ? -2.119 -4.332 11.873 1.00 84.81 247 GLU A C 1
ATOM 1839 O O . GLU A 1 247 ? -2.646 -3.822 10.887 1.00 84.81 247 GLU A O 1
ATOM 1844 N N . MET A 1 248 ? -1.295 -5.380 11.750 1.00 89.44 248 MET A N 1
ATOM 1845 C CA . MET A 1 248 ? -0.939 -5.927 10.438 1.00 89.44 248 MET A CA 1
ATOM 1846 C C . MET A 1 248 ? -2.146 -6.551 9.725 1.00 89.44 248 MET A C 1
ATOM 1848 O O . MET A 1 248 ? -2.309 -6.348 8.519 1.00 89.44 248 MET A O 1
ATOM 1852 N N . TYR A 1 249 ? -3.019 -7.263 10.450 1.00 85.75 249 TYR A N 1
ATOM 1853 C CA . TYR A 1 249 ? -4.295 -7.709 9.888 1.00 85.75 249 TYR A CA 1
ATOM 1854 C C . TYR A 1 249 ? -5.160 -6.516 9.469 1.00 85.75 249 TYR A C 1
ATOM 1856 O O . TYR A 1 249 ? -5.713 -6.558 8.377 1.00 85.75 249 TYR A O 1
ATOM 1864 N N . GLY A 1 250 ? -5.209 -5.439 10.258 1.00 80.44 250 GLY A N 1
ATOM 1865 C CA . GLY A 1 250 ? -5.906 -4.201 9.904 1.00 80.44 250 GLY A CA 1
ATOM 1866 C C . GLY A 1 250 ? -5.408 -3.545 8.614 1.00 80.44 250 GLY A C 1
ATOM 1867 O O . GLY A 1 250 ? -6.211 -3.209 7.747 1.00 80.44 250 GLY A O 1
ATOM 1868 N N . ALA A 1 251 ? -4.091 -3.418 8.441 1.00 88.12 251 ALA A N 1
ATOM 1869 C CA . ALA A 1 251 ? -3.500 -2.888 7.211 1.00 88.12 251 ALA A CA 1
ATOM 1870 C C . ALA A 1 251 ? -3.788 -3.784 5.991 1.00 88.12 251 ALA A C 1
ATOM 1872 O O . ALA A 1 251 ? -4.103 -3.279 4.912 1.00 88.12 251 ALA A O 1
ATOM 1873 N N . SER A 1 252 ? -3.719 -5.110 6.156 1.00 91.06 252 SER A N 1
ATOM 1874 C CA . SER A 1 252 ? -4.060 -6.055 5.087 1.00 91.06 252 SER A CA 1
ATOM 1875 C C . SER A 1 252 ? -5.543 -5.988 4.718 1.00 91.06 252 SER A C 1
ATOM 1877 O O . SER A 1 252 ? -5.865 -6.015 3.535 1.00 91.06 252 SER A O 1
ATOM 1879 N N . ASP A 1 253 ? -6.436 -5.915 5.704 1.00 84.38 253 ASP A N 1
ATOM 1880 C CA . ASP A 1 253 ? -7.893 -5.882 5.531 1.00 84.38 253 ASP A CA 1
ATOM 1881 C C . ASP A 1 253 ? -8.344 -4.576 4.858 1.00 84.38 253 ASP A C 1
ATOM 1883 O O . ASP A 1 253 ? -9.088 -4.611 3.878 1.00 84.38 253 ASP A O 1
ATOM 1887 N N . TYR A 1 254 ? -7.770 -3.436 5.270 1.00 85.81 254 TYR A N 1
ATOM 1888 C CA . TYR A 1 254 ? -7.934 -2.146 4.592 1.00 85.81 254 TYR A CA 1
ATOM 1889 C C . TYR A 1 254 ? -7.606 -2.233 3.095 1.00 85.81 254 TYR A C 1
ATOM 1891 O O . TYR A 1 254 ? -8.401 -1.791 2.266 1.00 85.81 254 TYR A O 1
ATOM 1899 N N . LEU A 1 255 ? -6.457 -2.816 2.731 1.00 92.56 255 LEU A N 1
ATOM 1900 C CA . LEU A 1 255 ? -6.031 -2.935 1.332 1.00 92.56 255 LEU A CA 1
ATOM 1901 C C . LEU A 1 255 ? -6.892 -3.934 0.545 1.00 92.56 255 LEU A C 1
ATOM 1903 O O . LEU A 1 255 ? -7.334 -3.611 -0.558 1.00 92.56 255 LEU A O 1
ATOM 1907 N N . LEU A 1 256 ? -7.174 -5.111 1.115 1.00 89.94 256 LEU A N 1
ATOM 1908 C CA . LEU A 1 256 ? -8.065 -6.119 0.525 1.00 89.94 256 LEU A CA 1
ATOM 1909 C C . 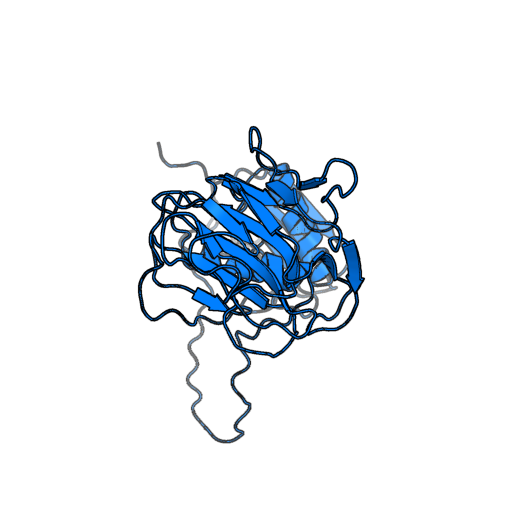LEU A 1 256 ? -9.425 -5.507 0.187 1.00 89.94 256 LEU A C 1
ATOM 1911 O O . LEU A 1 256 ? -9.871 -5.560 -0.959 1.00 89.94 256 LEU A O 1
ATOM 1915 N N . HIS A 1 257 ? -10.046 -4.848 1.164 1.00 85.75 257 HIS A N 1
ATOM 1916 C CA . HIS A 1 257 ? -11.347 -4.220 1.004 1.00 85.75 257 HIS A CA 1
ATOM 1917 C C . HIS A 1 257 ? -11.313 -3.045 0.013 1.00 85.75 257 HIS A C 1
ATOM 1919 O O . HIS A 1 257 ? -12.156 -2.951 -0.884 1.00 85.75 257 HIS A O 1
ATOM 1925 N N . LYS A 1 258 ? -10.312 -2.162 0.119 1.00 87.50 258 LYS A N 1
ATOM 1926 C CA . LYS A 1 258 ? -10.149 -0.997 -0.763 1.00 87.50 258 LYS A CA 1
ATOM 1927 C C . LYS A 1 258 ? -10.033 -1.375 -2.236 1.00 87.50 258 LYS A C 1
ATOM 1929 O O . LYS A 1 258 ? -10.639 -0.702 -3.065 1.00 87.50 258 LYS A O 1
ATOM 1934 N N . PHE A 1 259 ? -9.305 -2.445 -2.546 1.00 92.50 259 PHE A N 1
ATOM 1935 C CA . PHE A 1 259 ? -9.073 -2.906 -3.918 1.00 92.50 259 PHE A CA 1
ATOM 1936 C C . PHE A 1 259 ? -9.966 -4.084 -4.338 1.00 92.50 259 PHE A C 1
ATOM 1938 O O . PHE A 1 259 ? -9.882 -4.534 -5.473 1.00 92.50 259 PHE A O 1
ATOM 1945 N N . GLY A 1 260 ? -10.860 -4.556 -3.462 1.00 90.12 260 GLY A N 1
ATOM 1946 C CA . GLY A 1 260 ? -11.827 -5.609 -3.790 1.00 90.12 260 GLY A CA 1
ATOM 1947 C C . GLY A 1 260 ? -11.199 -6.983 -4.005 1.00 90.12 260 GLY A C 1
ATOM 1948 O O . GLY A 1 260 ? -11.719 -7.799 -4.763 1.00 90.12 260 GLY A O 1
ATOM 1949 N N . ILE A 1 261 ? -10.055 -7.221 -3.373 1.00 91.38 261 ILE A N 1
ATOM 1950 C CA . ILE A 1 261 ? -9.307 -8.471 -3.467 1.00 91.38 261 ILE A CA 1
ATOM 1951 C C . ILE A 1 261 ? -9.863 -9.409 -2.382 1.00 91.38 261 ILE A C 1
ATOM 1953 O O . ILE A 1 261 ? -9.916 -9.001 -1.218 1.00 91.38 261 ILE A O 1
ATOM 1957 N N . PRO A 1 262 ? -10.296 -10.641 -2.713 1.00 87.75 262 PRO A N 1
ATOM 1958 C CA . PRO A 1 262 ? -10.832 -11.581 -1.738 1.00 87.75 262 PRO A CA 1
ATOM 1959 C C . PRO A 1 262 ? -9.865 -11.852 -0.585 1.00 87.75 262 PRO A C 1
ATOM 1961 O O . PRO A 1 262 ? -8.683 -12.148 -0.784 1.00 87.75 262 PRO A O 1
ATOM 1964 N N . ASN A 1 263 ? -10.391 -11.778 0.636 1.00 81.50 263 ASN A N 1
ATOM 1965 C CA . ASN A 1 263 ? -9.670 -12.188 1.828 1.00 81.50 263 ASN A CA 1
ATOM 1966 C C . ASN A 1 263 ? -9.691 -13.720 1.919 1.00 81.50 263 ASN A C 1
ATOM 1968 O O . ASN A 1 263 ? -10.742 -14.323 2.127 1.00 81.50 263 ASN A O 1
ATOM 1972 N N . ASN A 1 264 ? -8.525 -14.352 1.792 1.00 77.44 264 ASN A N 1
ATOM 1973 C CA . ASN A 1 264 ? -8.399 -15.811 1.814 1.00 77.44 264 ASN A CA 1
ATOM 1974 C C . ASN A 1 264 ? -8.295 -16.377 3.247 1.00 77.44 264 ASN A C 1
ATOM 1976 O O . ASN A 1 264 ? -8.108 -17.582 3.437 1.00 77.44 264 ASN A O 1
ATOM 1980 N N . LYS A 1 265 ? -8.428 -15.530 4.281 1.00 57.09 265 LYS A N 1
ATOM 1981 C CA . LYS A 1 265 ? -8.474 -15.907 5.704 1.00 57.09 265 LYS A CA 1
ATOM 1982 C C . LYS A 1 265 ? -9.803 -16.597 6.044 1.00 57.09 265 LYS A C 1
ATOM 1984 O O . LYS A 1 265 ? -10.673 -16.034 6.696 1.00 57.09 265 LYS A O 1
ATOM 1989 N N . GLY A 1 266 ? -9.944 -17.826 5.560 1.00 41.09 266 GLY A N 1
ATOM 1990 C CA . GLY A 1 266 ? -11.163 -18.634 5.635 1.00 41.09 266 GLY A CA 1
ATOM 1991 C C . GLY A 1 266 ? -11.269 -19.652 4.498 1.00 41.09 266 GLY A C 1
ATOM 1992 O O . GLY A 1 266 ? -11.922 -20.675 4.662 1.00 41.09 266 GLY A O 1
ATOM 1993 N N . SER A 1 267 ? -10.549 -19.446 3.386 1.00 36.12 267 SER A N 1
ATOM 1994 C CA . SER A 1 267 ? -10.478 -20.397 2.272 1.00 36.12 267 SER A CA 1
ATOM 1995 C C . SER A 1 267 ? -9.500 -21.548 2.556 1.00 36.12 267 SER A C 1
ATOM 1997 O O . SER A 1 267 ? -8.563 -21.807 1.792 1.00 36.12 267 SER A O 1
ATOM 1999 N N . ALA A 1 268 ? -9.729 -22.273 3.653 1.00 32.31 268 ALA A N 1
ATOM 2000 C CA . ALA A 1 268 ? -9.524 -23.713 3.578 1.00 32.31 268 ALA A CA 1
ATOM 2001 C C . ALA A 1 268 ? -10.470 -24.242 2.487 1.00 32.31 268 ALA A C 1
ATOM 2003 O O . ALA A 1 268 ? -11.552 -23.686 2.276 1.00 32.31 268 ALA A O 1
ATOM 2004 N N . LYS A 1 269 ? -10.073 -25.293 1.765 1.00 29.03 269 LYS A N 1
ATOM 2005 C CA . LYS A 1 269 ? -11.057 -26.001 0.945 1.00 29.03 269 LYS A CA 1
ATOM 2006 C C . LYS A 1 269 ? -12.159 -26.502 1.872 1.00 29.03 269 LYS A C 1
ATOM 2008 O O . LYS A 1 269 ? -11.864 -26.944 2.982 1.00 29.03 269 LYS A O 1
ATOM 2013 N N . ILE A 1 270 ? -13.401 -26.455 1.401 1.00 27.56 270 ILE A N 1
ATOM 2014 C CA . ILE A 1 270 ? -14.466 -27.257 1.994 1.00 27.56 270 ILE A CA 1
ATOM 2015 C C . ILE A 1 270 ? -14.171 -28.702 1.577 1.00 27.56 270 ILE A C 1
ATOM 2017 O O . ILE A 1 270 ? -14.685 -29.186 0.573 1.00 27.56 270 ILE A O 1
ATOM 2021 N N . ASP A 1 271 ? -13.264 -29.349 2.303 1.00 27.00 271 ASP A N 1
ATOM 2022 C CA . ASP A 1 271 ? -13.197 -30.803 2.332 1.00 27.00 271 ASP A CA 1
ATOM 2023 C C . ASP A 1 271 ? -14.372 -31.231 3.230 1.00 27.00 271 ASP A C 1
ATOM 2025 O O . ASP A 1 271 ? -14.388 -30.931 4.423 1.00 27.00 271 ASP A O 1
ATOM 2029 N N . GLU A 1 272 ? -15.402 -31.837 2.632 1.00 29.88 272 GLU A N 1
ATOM 2030 C CA . GLU A 1 272 ? -16.741 -32.039 3.228 1.00 29.88 272 GLU A CA 1
ATOM 2031 C C . GLU A 1 272 ? -16.797 -33.005 4.435 1.00 29.88 272 GLU A C 1
ATOM 2033 O O . GLU A 1 272 ? -17.862 -33.186 5.020 1.00 29.88 272 GLU A O 1
ATOM 2038 N N . ASP A 1 273 ? -15.664 -33.580 4.855 1.00 29.67 273 ASP A N 1
ATOM 2039 C CA . ASP A 1 273 ? -15.573 -34.626 5.881 1.00 29.67 273 ASP A CA 1
ATOM 2040 C C . ASP A 1 273 ? -14.597 -34.270 7.025 1.00 29.67 273 ASP A C 1
ATOM 2042 O O . ASP A 1 273 ? -13.421 -34.640 7.003 1.00 29.67 273 ASP A O 1
ATOM 2046 N N . SER A 1 274 ? -15.090 -33.625 8.093 1.00 26.08 274 SER A N 1
ATOM 2047 C CA . SER A 1 274 ? -14.514 -33.794 9.444 1.00 26.08 274 SER A CA 1
ATOM 2048 C C . SER A 1 274 ? -15.484 -33.371 10.568 1.00 26.08 274 SER A C 1
ATOM 2050 O O . SER A 1 274 ? -15.784 -32.183 10.708 1.00 26.08 274 SER A O 1
ATOM 2052 N N . PRO A 1 275 ? -15.980 -34.306 11.404 1.00 29.55 275 PRO A N 1
ATOM 2053 C CA . PRO A 1 275 ? -17.018 -34.021 12.392 1.00 29.55 275 PRO A CA 1
ATOM 2054 C C . PRO A 1 275 ? -16.448 -33.746 13.794 1.00 29.55 275 PRO A C 1
ATOM 2056 O O . PRO A 1 275 ? -16.437 -34.634 14.644 1.00 29.55 275 PRO A O 1
ATOM 2059 N N . TYR A 1 276 ? -16.046 -32.503 14.082 1.00 23.72 276 TYR A N 1
ATOM 2060 C CA . TYR A 1 276 ? -15.782 -32.069 15.464 1.00 23.72 276 TYR A CA 1
ATOM 2061 C C . TYR A 1 276 ? -16.366 -30.687 15.771 1.00 23.72 276 TYR A C 1
ATOM 2063 O O . TYR A 1 276 ? -15.705 -29.658 15.646 1.00 23.72 276 TYR A O 1
ATOM 2071 N N . GLN A 1 277 ? -17.612 -30.683 16.256 1.00 28.50 277 GLN A N 1
ATOM 2072 C CA . GLN A 1 277 ? -18.100 -29.583 17.083 1.00 28.50 277 GLN A CA 1
ATOM 2073 C C . GLN A 1 277 ? -17.425 -29.627 18.455 1.00 28.50 277 GLN A C 1
ATOM 2075 O O . GLN A 1 277 ? -17.547 -30.623 19.163 1.00 28.50 277 GLN A O 1
ATOM 2080 N N . TYR A 1 278 ? -16.857 -28.500 18.876 1.00 24.61 278 TYR A N 1
ATOM 2081 C CA . TYR A 1 278 ? -16.835 -28.102 20.282 1.00 24.61 278 TYR A CA 1
ATOM 2082 C C . TYR A 1 278 ? -17.112 -26.605 20.362 1.00 24.61 278 TYR A C 1
ATOM 2084 O O . TYR A 1 278 ? -16.320 -25.790 19.896 1.00 24.61 278 TYR A O 1
ATOM 2092 N N . GLY A 1 279 ? -18.265 -26.250 20.924 1.00 22.77 279 GLY A N 1
ATOM 2093 C CA . GLY A 1 279 ? -18.588 -24.864 21.230 1.00 22.77 279 GLY A CA 1
ATOM 2094 C C . GLY A 1 279 ? -18.000 -24.452 22.575 1.00 22.77 279 GLY A C 1
ATOM 2095 O O . GLY A 1 279 ? -18.023 -25.229 23.527 1.00 22.77 279 GLY A O 1
ATOM 2096 N N . PHE A 1 280 ? -17.562 -23.202 22.664 1.00 23.44 280 PHE A N 1
ATOM 2097 C CA . PHE A 1 280 ? -17.571 -22.438 23.906 1.00 23.44 280 PHE A CA 1
ATOM 2098 C C . PHE A 1 280 ? -18.150 -21.063 23.592 1.00 23.44 280 PHE A C 1
ATOM 2100 O O . PHE A 1 280 ? -17.689 -20.392 22.671 1.00 23.44 280 PHE A O 1
ATOM 2107 N N . ALA A 1 281 ? -19.187 -20.675 24.332 1.00 26.83 281 ALA A N 1
ATOM 2108 C CA . ALA A 1 281 ? -19.727 -19.328 24.258 1.00 26.83 281 ALA A CA 1
ATOM 2109 C C . ALA A 1 281 ? -18.736 -18.367 24.924 1.00 26.83 281 ALA A C 1
ATOM 2111 O O . ALA A 1 281 ? -18.229 -18.653 26.011 1.00 26.83 281 ALA A O 1
ATOM 2112 N N . GLY A 1 282 ? -18.468 -17.244 24.270 1.00 23.47 282 GLY A N 1
ATOM 2113 C CA . GLY A 1 282 ? -17.495 -16.266 24.728 1.00 23.47 282 GLY A CA 1
ATOM 2114 C C . GLY A 1 282 ? -17.677 -14.960 23.981 1.00 23.47 282 GLY A C 1
ATOM 2115 O O . GLY A 1 282 ? -16.940 -14.687 23.036 1.00 23.47 282 GLY A O 1
ATOM 2116 N N . ALA A 1 283 ? -18.648 -14.160 24.430 1.00 25.52 283 ALA A N 1
ATOM 2117 C CA . ALA A 1 283 ? -18.656 -12.733 24.137 1.00 25.52 283 ALA A CA 1
ATOM 2118 C C . ALA A 1 283 ? -17.285 -12.144 24.509 1.00 25.52 283 ALA A C 1
ATOM 2120 O O . ALA A 1 283 ? -16.635 -12.611 25.453 1.00 25.52 283 ALA A O 1
ATOM 2121 N N . LEU A 1 284 ? -16.822 -11.153 23.747 1.00 27.11 284 LEU A N 1
ATOM 2122 C CA . LEU A 1 284 ? -15.501 -10.559 23.927 1.00 27.11 284 LEU A CA 1
ATOM 2123 C C . LEU A 1 284 ? -15.465 -9.684 25.185 1.00 27.11 284 LEU A C 1
ATOM 2125 O O . LEU A 1 284 ? -15.470 -8.462 25.095 1.00 27.11 284 LEU A O 1
ATOM 2129 N N . SER A 1 285 ? -15.323 -10.313 26.354 1.00 26.66 285 SER A N 1
ATOM 2130 C CA . SER A 1 285 ? -15.056 -9.612 27.607 1.00 26.66 285 SER A CA 1
ATOM 2131 C C . SER A 1 285 ? -13.646 -9.005 27.595 1.00 26.66 285 SER A C 1
ATOM 2133 O O . SER A 1 285 ? -12.698 -9.548 28.174 1.00 26.66 285 SER A O 1
ATOM 2135 N N . SER A 1 286 ? -13.486 -7.857 26.943 1.00 31.30 286 SER A N 1
ATOM 2136 C CA . SER A 1 286 ? -12.480 -6.889 27.363 1.00 31.30 286 SER A CA 1
ATOM 2137 C C . SER A 1 286 ? -12.851 -6.356 28.748 1.00 31.30 286 SER A C 1
ATOM 2139 O O . SER A 1 286 ? -14.023 -6.185 29.069 1.00 31.30 286 SER A O 1
ATOM 2141 N N . ASN A 1 287 ? -11.853 -5.993 29.560 1.00 30.88 287 ASN A N 1
ATOM 2142 C CA . ASN A 1 287 ? -12.063 -5.241 30.811 1.00 30.88 287 ASN A CA 1
ATOM 2143 C C . ASN A 1 287 ? -12.429 -3.754 30.556 1.00 30.88 287 ASN A C 1
ATOM 2145 O O . ASN A 1 287 ? -12.099 -2.872 31.341 1.00 30.88 287 ASN A O 1
ATOM 2149 N N . GLN A 1 288 ? -13.088 -3.499 29.428 1.00 35.62 288 GLN A N 1
ATOM 2150 C CA . GLN A 1 288 ? -13.741 -2.281 28.964 1.00 35.62 288 GLN A CA 1
ATOM 2151 C C . GLN A 1 288 ? -15.009 -2.796 28.276 1.00 35.62 288 GLN A C 1
ATOM 2153 O O . GLN A 1 288 ? -14.908 -3.659 27.403 1.00 35.62 288 GLN A O 1
ATOM 2158 N N . GLY A 1 289 ? -16.172 -2.391 28.789 1.00 33.56 289 GLY A N 1
ATOM 2159 C CA . GLY A 1 289 ? -17.408 -3.169 28.671 1.00 33.56 289 GLY A CA 1
ATOM 2160 C C . GLY A 1 289 ? -17.959 -3.331 27.253 1.00 33.56 289 GLY A C 1
ATOM 2161 O O . GLY A 1 289 ? -17.756 -2.483 26.386 1.00 33.56 289 GLY A O 1
ATOM 2162 N N . ASP A 1 290 ? -18.725 -4.404 27.056 1.00 33.47 290 ASP A N 1
ATOM 2163 C CA . ASP A 1 290 ? -19.633 -4.562 25.919 1.00 33.47 290 ASP A CA 1
ATOM 2164 C C . ASP A 1 290 ? -20.728 -3.485 25.995 1.00 33.47 290 ASP A C 1
ATOM 2166 O O . ASP A 1 290 ? -21.706 -3.647 26.722 1.00 33.47 290 ASP A O 1
ATOM 2170 N N . ILE A 1 291 ? -20.566 -2.362 25.285 1.00 38.59 291 ILE A N 1
ATOM 2171 C CA . ILE A 1 291 ? -21.469 -1.215 25.485 1.00 38.59 291 ILE A CA 1
ATOM 2172 C C .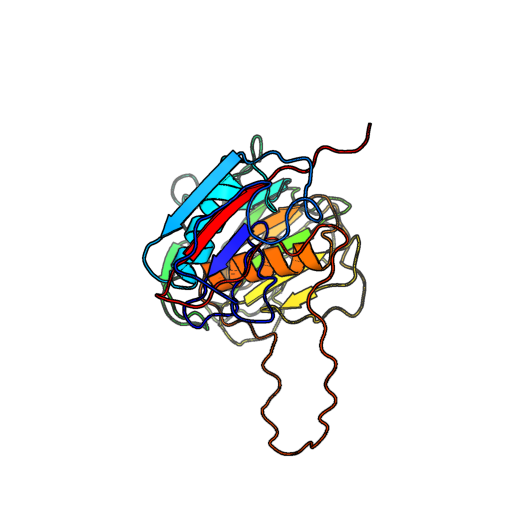 ILE A 1 291 ? -22.831 -1.419 24.792 1.00 38.59 291 ILE A C 1
ATOM 2174 O O . ILE A 1 291 ? -23.865 -1.150 25.398 1.00 38.59 291 ILE A O 1
ATOM 2178 N N . PHE A 1 292 ? -22.875 -1.927 23.547 1.00 40.03 292 PHE A N 1
ATOM 2179 C CA . PHE A 1 292 ? -24.138 -2.102 22.805 1.00 40.03 292 PHE A CA 1
ATOM 2180 C C . PHE A 1 292 ? -24.154 -3.279 21.821 1.00 40.03 292 PHE A C 1
ATOM 2182 O O . PHE A 1 292 ? -23.167 -3.591 21.157 1.00 40.03 292 PHE A O 1
ATOM 2189 N N . ALA A 1 293 ? -25.346 -3.846 21.617 1.00 33.00 293 ALA A N 1
ATOM 2190 C CA . ALA A 1 293 ? -25.640 -4.813 20.561 1.00 33.00 293 ALA A CA 1
ATOM 2191 C C . ALA A 1 293 ? -27.048 -4.536 19.978 1.00 33.00 293 ALA A C 1
ATOM 2193 O O . ALA A 1 293 ? -27.966 -4.309 20.757 1.00 33.00 293 ALA A O 1
ATOM 2194 N N . ALA A 1 294 ? -27.257 -4.607 18.643 1.00 34.59 294 ALA A N 1
ATOM 2195 C CA . ALA A 1 294 ? -28.556 -4.342 17.968 1.00 34.59 294 ALA A CA 1
ATOM 2196 C C . ALA A 1 294 ? -29.231 -5.497 17.134 1.00 34.59 294 ALA A C 1
ATOM 2198 O O . ALA A 1 294 ? -28.557 -6.165 16.374 1.00 34.59 294 ALA A O 1
ATOM 2199 N N . GLN A 1 295 ? -30.565 -5.684 17.196 1.00 36.69 295 GLN A N 1
ATOM 2200 C CA . GLN A 1 295 ? -31.490 -6.412 16.276 1.00 36.69 295 GLN A CA 1
ATOM 2201 C C . GLN A 1 295 ? -32.875 -5.751 16.358 1.00 36.69 295 GLN A C 1
ATOM 2203 O O . GLN A 1 295 ? -33.448 -5.601 17.434 1.00 36.69 295 GLN A O 1
ATOM 2208 N N . GLY A 1 296 ? -33.431 -5.348 15.227 1.00 45.59 296 GLY A N 1
ATOM 2209 C CA . GLY A 1 296 ? -34.696 -4.620 15.136 1.00 45.59 296 GLY A CA 1
ATOM 2210 C C . GLY A 1 296 ? -34.922 -4.268 13.668 1.00 45.59 296 GLY A C 1
ATOM 2211 O O . GLY A 1 296 ? -34.456 -5.029 12.814 1.00 45.59 296 GLY A O 1
ATOM 2212 N N . PRO A 1 297 ? -35.538 -3.123 13.319 1.00 49.75 297 PRO A N 1
ATOM 2213 C CA . PRO A 1 297 ? -35.313 -2.580 11.983 1.00 49.75 297 PRO A CA 1
ATOM 2214 C C . PRO A 1 297 ? -33.795 -2.417 11.746 1.00 49.75 297 PRO A C 1
ATOM 2216 O O . PRO A 1 297 ? -33.057 -2.109 12.695 1.00 49.75 297 PRO A O 1
ATOM 2219 N N . PRO A 1 298 ? -33.303 -2.670 10.520 1.00 55.72 298 PRO A N 1
ATOM 2220 C CA . PRO A 1 298 ? -31.881 -2.598 10.231 1.00 55.72 298 PRO A CA 1
ATOM 2221 C C . PRO A 1 298 ? -31.375 -1.165 10.438 1.00 55.72 298 PRO A C 1
ATOM 2223 O O . PRO A 1 298 ? -31.995 -0.214 9.983 1.00 55.72 298 PRO A O 1
ATOM 2226 N N . SER A 1 299 ? -30.249 -1.015 11.119 1.00 53.97 299 SER A N 1
ATOM 2227 C CA . SER A 1 299 ? -29.637 0.242 11.542 1.00 53.97 299 SER A CA 1
ATOM 2228 C C . SER A 1 299 ? -28.129 0.049 11.676 1.00 53.97 299 SER A C 1
ATOM 2230 O O . SER A 1 299 ? -27.670 -0.980 12.183 1.00 53.97 299 SER A O 1
ATOM 2232 N N . THR A 1 300 ? -27.356 1.054 11.288 1.00 64.19 300 THR A N 1
ATOM 2233 C CA . THR A 1 300 ? -25.904 1.083 11.494 1.00 64.19 300 THR A CA 1
ATOM 2234 C C . THR A 1 300 ? -25.526 2.255 12.383 1.00 64.19 300 THR A C 1
ATOM 2236 O O . THR A 1 300 ? -26.164 3.307 12.368 1.00 64.19 300 THR A O 1
ATOM 2239 N N . PHE A 1 301 ? -24.464 2.059 13.151 1.00 69.62 301 PHE A N 1
ATOM 2240 C CA . PHE A 1 301 ? -23.942 3.002 14.121 1.00 69.62 301 PHE A CA 1
ATOM 2241 C C . PHE A 1 301 ? -22.422 3.108 13.974 1.00 69.62 301 PHE A C 1
ATOM 2243 O O . PHE A 1 301 ? -21.751 2.101 13.742 1.00 69.62 301 PHE A O 1
ATOM 2250 N N . CYS A 1 302 ? -21.882 4.314 14.121 1.00 72.31 302 CYS A N 1
ATOM 2251 C CA . CYS A 1 302 ? -20.452 4.575 14.229 1.00 72.31 302 CYS A CA 1
ATOM 2252 C C . CYS A 1 302 ? -20.181 5.672 15.262 1.00 72.31 302 CYS A C 1
ATOM 2254 O O . CYS A 1 302 ? -20.925 6.643 15.348 1.00 72.31 302 CYS A O 1
A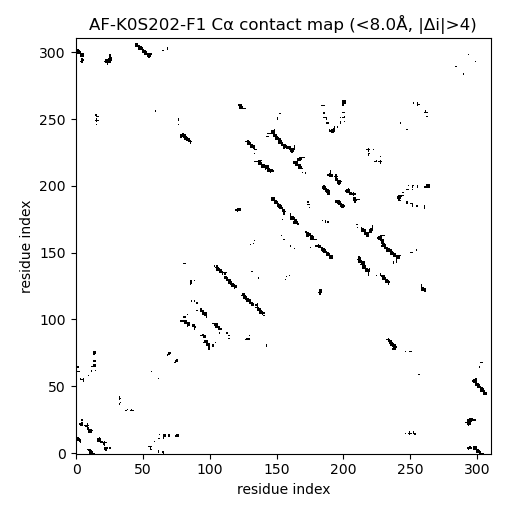TOM 2256 N N . GLU A 1 303 ? -19.070 5.565 15.981 1.00 67.19 303 GLU A N 1
ATOM 2257 C CA . GLU A 1 303 ? -18.639 6.524 16.999 1.00 67.19 303 GLU A CA 1
ATOM 2258 C C . GLU A 1 303 ? -17.109 6.625 17.091 1.00 67.19 303 GLU A C 1
ATOM 2260 O O . GLU A 1 303 ? -16.377 5.749 16.608 1.00 67.19 303 GLU A O 1
ATOM 2265 N N . VAL A 1 304 ? -16.624 7.649 17.790 1.00 65.75 304 VAL A N 1
ATOM 2266 C CA . VAL A 1 304 ? -15.244 7.722 18.291 1.00 65.75 304 VAL A CA 1
ATOM 2267 C C . VAL A 1 304 ? -15.258 8.031 19.779 1.00 65.75 304 VAL A C 1
ATOM 2269 O O . VAL A 1 304 ? -15.812 9.047 20.201 1.00 65.75 304 VAL A O 1
ATOM 2272 N N . GLU A 1 305 ? -14.594 7.168 20.539 1.00 55.88 305 GLU A N 1
ATOM 2273 C CA . GLU A 1 305 ? -14.361 7.313 21.971 1.00 55.88 305 GLU A CA 1
ATOM 2274 C C . GLU A 1 305 ? -12.864 7.476 22.241 1.00 55.88 305 GLU A C 1
ATOM 2276 O O . GLU A 1 305 ? -12.027 6.901 21.537 1.00 55.88 305 GLU A O 1
ATOM 2281 N N . PHE A 1 306 ? -12.535 8.230 23.286 1.00 51.97 306 PHE A N 1
ATOM 2282 C CA . PHE A 1 306 ? -11.184 8.327 23.824 1.00 51.97 306 PHE A CA 1
ATOM 2283 C C . PHE A 1 306 ? -11.154 7.784 25.252 1.00 51.97 306 PHE A C 1
ATOM 2285 O O . PHE A 1 306 ? -11.921 8.221 26.107 1.00 51.97 306 PHE A O 1
ATOM 2292 N N . THR A 1 307 ? -10.233 6.866 25.530 1.00 49.44 307 THR A N 1
ATOM 2293 C CA . THR A 1 307 ? -9.907 6.460 26.901 1.00 49.44 307 THR A CA 1
ATOM 2294 C C . THR A 1 307 ? -8.883 7.435 27.470 1.00 49.44 307 THR A C 1
ATOM 2296 O O . THR A 1 307 ? -7.779 7.533 26.925 1.00 49.44 307 THR A O 1
ATOM 2299 N N . GLU A 1 308 ? -9.200 8.126 28.565 1.00 42.84 308 GLU A N 1
ATOM 2300 C CA . GLU A 1 308 ? -8.170 8.852 29.312 1.00 42.84 308 GLU A CA 1
ATOM 2301 C C . GLU A 1 308 ? -7.147 7.848 29.865 1.00 42.84 308 GLU A C 1
ATOM 2303 O O . GLU A 1 308 ? -7.499 6.851 30.499 1.00 42.84 308 GLU A O 1
ATOM 2308 N N . GLY A 1 309 ? -5.866 8.082 29.577 1.00 36.75 309 GLY A N 1
ATOM 2309 C CA . GLY A 1 309 ? -4.788 7.297 30.168 1.00 36.75 309 GLY A CA 1
ATOM 2310 C C . GLY A 1 309 ? -4.703 7.585 31.665 1.00 36.75 309 GLY A C 1
ATOM 2311 O O . GLY A 1 309 ? -4.794 8.744 32.068 1.00 36.75 309 GLY A O 1
ATOM 2312 N N . GLN A 1 310 ? -4.508 6.546 32.483 1.00 31.48 310 GLN A N 1
ATOM 2313 C CA . GLN A 1 310 ? -4.245 6.745 33.909 1.00 31.48 310 GLN A CA 1
ATOM 2314 C C . GLN A 1 310 ? -2.992 7.616 34.089 1.00 31.48 310 GLN A C 1
ATOM 2316 O O . GLN A 1 310 ? -1.960 7.342 33.470 1.00 31.48 310 GLN A O 1
ATOM 2321 N N . GLN A 1 311 ? -3.127 8.668 34.903 1.00 32.00 311 GLN A N 1
ATOM 2322 C CA . GLN A 1 311 ? -2.036 9.559 35.319 1.00 32.00 311 GLN A CA 1
ATOM 2323 C C . GLN A 1 311 ? -1.119 8.877 36.341 1.00 32.00 311 GLN A C 1
ATOM 2325 O O . GLN A 1 311 ? -1.651 8.113 37.178 1.00 32.00 311 GLN A O 1
#

Organism: Thalassiosira oceanica (NCBI:txid159749)

pLDDT: mean 80.78, std 20.34, range [22.77, 98.69]

Radius of gyration: 21.83 Å; Cα contacts (8 Å, |Δi|>4): 726; chains: 1; bounding box: 57×50×59 Å

Secondary structure (DSSP, 8-state):
-EEE-SS---EEETTEE--SS-----S----SS-STTTTTT-----EEEEEEESSPPPHHHHHHHHHHHHHHH--S---SSEEE-TT--BTTTTEE-B-STTPPPEEEESS--EEEEEEETTEEEEEEEEEE-TT-EEEEEEEE-SS-EEEEEEEEEEEEESEEEEEESSS-EEEEES----S-EEEEEESSS---EEETTEE--SS----SSEEEEES-STTTTTT-EEEEEEEEEEESSPPPHHHHHHHHHHHHHHHT----TT-----S--------------SS-------SS--EEEEEE-PPPP-

Mean predicted aligned error: 11.34 Å

Sequence (311 aa):
MCGTNAGSQLKLVNGVSKGTEDGGQGGVTLWVNGGNHMPGERSDFAVAEVMVWDRGLTSDEMYSASNYLVKKFGVGLQPNVAWFRSGT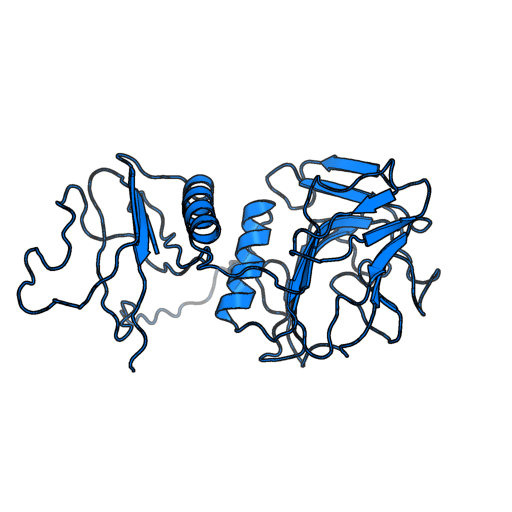FDLVSKTWPNYIFGGIGATLSGTGLSEVTEYWHGANKEVAALKGTTSDSINFGDVIKTMFTICSVTRYTGGAFGRILNGEGADWLHGHHGWSTGDWVVMCGTNAGSQLKLVNGVDKGKANGGQGGVKLVVNRGSYMPQQSSDFAIAEVMVWDRGLTSEEMYGASDYLLHKFGIPNNKGSAKIDEDSPYQYGFAGALSSNQGDIFAAQGPPSTFCEVEFTEGQQ

Foldseek 3Di:
DKAWQQPDQADDDQLFGDGPDHFDADPDDDDQCDDDCPPPDHDDWDFDDKDKDLADDDPLRRSVVSVVVCVVVVRHDAFQQFKQAFPQQDPVQQWGDTPHVVHDIKGKDDDFWDWDFDPDQQFPHTFTWTWDFLRIKIWSFQRFAQWKKKKWKKFFDDDQQFAFKAWAPDGAGFDTHDDDSRHIWTWIATQAQDQFIDTLLDGPGDDGHDGTRTIIMAQDHDCPPVRHGGMITRIMGMHNHDDHPSNRSSVSVSVCSVRRRHRCPPPDDPPVDDDDDDDDDDDPDDVNDPSGGHDDRIMMMDTDIDDDDDD

Solvent-accessible surface area (backbone atoms only — not comparable to full-atom values): 17161 Å² total; per-residue (Å²): 67,30,42,31,32,53,87,38,35,62,23,31,53,54,55,20,81,72,44,91,51,64,39,62,55,36,91,64,85,89,65,81,82,54,67,94,62,61,82,81,74,63,71,90,86,44,80,79,49,78,48,78,42,92,38,49,62,53,72,71,53,46,52,51,54,34,46,50,52,22,66,74,70,65,70,33,91,68,57,78,47,31,33,38,52,53,79,56,64,38,85,84,84,28,35,31,54,27,75,29,90,93,36,69,50,22,44,50,46,65,86,62,60,41,83,46,74,43,67,51,49,67,22,80,37,68,41,40,22,50,29,34,34,56,80,20,33,39,40,50,42,80,53,38,30,70,36,19,23,42,37,37,33,38,29,47,71,66,89,38,54,27,31,44,43,22,22,34,90,54,100,43,74,51,90,47,68,71,73,89,80,51,31,63,39,41,31,34,41,20,46,25,88,44,37,53,26,28,52,32,60,29,77,68,48,88,48,66,40,72,87,42,66,26,28,39,21,25,46,45,40,90,58,50,75,86,33,20,21,14,31,30,41,31,36,40,37,21,26,65,40,41,50,53,73,70,52,47,50,26,57,39,49,46,52,26,62,75,42,34,31,68,69,48,68,74,68,64,79,87,67,93,80,78,97,75,90,79,89,78,93,71,79,81,80,49,104,58,74,86,83,82,49,26,38,55,72,36,29,23,41,35,42,41,74,54,82,82,75,87,130